Protein AF-A0A1J5E0Q3-F1 (afdb_monomer_lite)

Radius of gyration: 22.61 Å; chains: 1; bounding box: 46×42×83 Å

Sequence (266 aa):
MAAQGFEQRPCPQCGSTVWISPAVGVGLCPSCHTQVGLHGGVSTASSSFPVGKLIGIVLGALLIGGLSIGGYYLKTKFFGPGGKDSAGYGALGIDPENAEPAELMRAATDVAHAKWHYRSVWWDAKFHGVRADGTIDITSDDGSATLTFVKPLEITFRDKNKRKDSVRRFSFQPKGLKFDKPESFLEFIPKDHPMPKAPCDVGDLVRGLKLEGSETVRVTFDPLDAGDKVRADGRSAWRVMNDSQSVDAYYDLYSCELLEDRTKRP

Secondary structure (DSSP, 8-state):
----PPEEEE-TTT--EEEE-TTT-EEE-TTT--EEESS--------PPP---------------SSSHHHHHHHHHT-SSS-TTEE-HHHHT--TTSB-HHHHHHHHHHHHHHHT-TT-EEEEEEEEEE-TTS-B-TTSSS-EEEEEEE-TTTTT-S-HHHHHTTEEEEEEETTEEEEE--SS--S---TT-PPPPSPPPHHHHHHTS---TT--EEEEE-TT-S-HHHHHTT--EEEEE-TTSS-EEEEETTT--EEEE-----

Foldseek 3Di:
DDDQAWDWDQDPPPRAIFTHGPVRQWTARPPPRDIDGPDPDDDDDDDDDDDDDDDDDDDDDDDPDDDCVVLVVLVVLQDPPDDLFFGACVSLVADLQFGAQLSVLVSVLVCCCNRQNVQKAWAKKKWFQQWLQRTFNQLDPRTKIKTKIFDLVQCPDPDPVSNQSGIKMWIQHNRGIGIDRDPDRPPDPDNPQPGDDDWDGSSVLSNPDPDDDSWGKMKIWHLVPQDDVCVVVVFTWIWIAGPVRLWTWTAGRHPRHTDDTPRNDD

Structure (mmCIF, N/CA/C/O backbone):
data_AF-A0A1J5E0Q3-F1
#
_entry.id   AF-A0A1J5E0Q3-F1
#
loop_
_atom_site.group_PDB
_atom_site.id
_atom_site.type_symbol
_atom_site.label_atom_id
_atom_site.label_alt_id
_atom_site.label_comp_id
_atom_site.label_asym_id
_atom_site.label_entity_id
_atom_site.label_seq_id
_atom_site.pdbx_PDB_ins_code
_atom_site.Cartn_x
_atom_site.Cartn_y
_atom_site.Cartn_z
_atom_site.occupancy
_atom_site.B_iso_or_equiv
_atom_site.auth_seq_id
_atom_site.auth_comp_id
_atom_site.auth_asym_id
_atom_site.auth_atom_id
_atom_site.pdbx_PDB_model_num
ATOM 1 N N . MET A 1 1 ? -20.040 -25.890 -6.909 1.00 40.16 1 MET A N 1
ATOM 2 C CA . MET A 1 1 ? -19.221 -24.686 -7.167 1.00 40.16 1 MET A CA 1
ATOM 3 C C . MET A 1 1 ? -17.805 -25.166 -7.449 1.00 40.16 1 MET A C 1
ATOM 5 O O . MET A 1 1 ? -17.223 -25.793 -6.578 1.00 40.16 1 MET A O 1
ATOM 9 N N . ALA A 1 2 ? -17.312 -25.026 -8.682 1.00 44.38 2 ALA A N 1
ATOM 10 C CA . ALA A 1 2 ? -15.979 -25.502 -9.056 1.00 44.38 2 ALA A CA 1
ATOM 11 C C . ALA A 1 2 ? -14.934 -24.452 -8.655 1.00 44.38 2 ALA A C 1
ATOM 13 O O . ALA A 1 2 ? -15.031 -23.303 -9.082 1.00 44.38 2 ALA A O 1
ATOM 14 N N . ALA A 1 3 ? -13.963 -24.830 -7.823 1.00 42.75 3 ALA A N 1
ATOM 15 C CA . ALA A 1 3 ? -12.831 -23.975 -7.492 1.00 42.75 3 ALA A CA 1
ATOM 16 C C . ALA A 1 3 ? -12.004 -23.730 -8.765 1.00 42.75 3 ALA A C 1
ATOM 18 O O . ALA A 1 3 ? -11.489 -24.673 -9.365 1.00 42.75 3 ALA A O 1
ATOM 19 N N . GLN A 1 4 ? -11.906 -22.473 -9.200 1.00 59.44 4 GLN A N 1
ATOM 20 C CA . GLN A 1 4 ? -11.089 -22.079 -10.348 1.00 59.44 4 GLN A CA 1
ATOM 21 C C . GLN A 1 4 ? -9.609 -22.064 -9.936 1.00 59.44 4 GLN A C 1
ATOM 23 O O . GLN A 1 4 ? -9.041 -21.020 -9.630 1.00 59.44 4 GLN A O 1
ATOM 28 N N . GLY A 1 5 ? -9.001 -23.248 -9.854 1.00 84.12 5 GLY A N 1
ATOM 29 C CA . GLY A 1 5 ? -7.568 -23.398 -9.607 1.00 84.12 5 GLY A CA 1
ATOM 30 C C . GLY A 1 5 ? -6.735 -23.021 -10.835 1.00 84.12 5 GLY A C 1
ATOM 31 O O . GLY A 1 5 ? -7.172 -23.188 -11.972 1.00 84.12 5 GLY A O 1
ATOM 32 N N . PHE A 1 6 ? -5.519 -22.525 -10.607 1.00 88.94 6 PHE A N 1
ATOM 33 C CA . PHE A 1 6 ? -4.519 -22.343 -11.661 1.00 88.94 6 PHE A CA 1
ATOM 34 C C . PHE A 1 6 ? -3.991 -23.707 -12.134 1.00 88.94 6 PHE A C 1
ATOM 36 O O . PHE A 1 6 ? -3.719 -24.586 -11.316 1.00 88.94 6 PHE A O 1
ATOM 43 N N . GLU A 1 7 ? -3.794 -23.873 -13.442 1.00 93.00 7 GLU A N 1
ATOM 44 C CA . GLU A 1 7 ? -3.193 -25.074 -14.029 1.00 93.00 7 GLU A CA 1
ATOM 45 C C . GLU A 1 7 ? -1.676 -24.888 -14.171 1.00 93.00 7 GLU A C 1
ATOM 47 O O . GLU A 1 7 ? -1.202 -23.872 -14.684 1.00 93.00 7 GLU A O 1
ATOM 52 N N . GLN A 1 8 ? -0.900 -25.870 -13.711 1.00 95.81 8 GLN A N 1
ATOM 53 C CA . GLN A 1 8 ? 0.555 -25.878 -13.858 1.00 95.81 8 GLN A CA 1
ATOM 54 C C . GLN A 1 8 ? 0.955 -26.527 -15.183 1.00 95.81 8 GLN A C 1
ATOM 56 O O . GLN A 1 8 ? 0.583 -27.666 -15.461 1.00 95.81 8 GLN A O 1
ATOM 61 N N . ARG A 1 9 ? 1.777 -25.838 -15.977 1.00 95.00 9 ARG A N 1
ATOM 62 C CA . ARG A 1 9 ? 2.355 -26.365 -17.220 1.00 95.00 9 ARG A CA 1
ATOM 63 C C . ARG A 1 9 ? 3.857 -26.099 -17.273 1.00 95.00 9 ARG A C 1
ATOM 65 O O . ARG A 1 9 ? 4.277 -24.979 -16.987 1.00 95.00 9 ARG A O 1
ATOM 72 N N . PRO A 1 10 ? 4.690 -27.075 -17.663 1.00 95.62 10 PRO A N 1
ATOM 73 C CA . PRO A 1 10 ? 6.102 -26.816 -17.909 1.00 95.62 10 PRO A CA 1
ATOM 74 C C . PRO A 1 10 ? 6.274 -25.963 -19.172 1.00 95.62 10 PRO A C 1
ATOM 76 O O . PRO A 1 10 ? 5.611 -26.178 -20.187 1.00 95.62 10 PRO A O 1
ATOM 79 N N . CYS A 1 11 ? 7.182 -24.992 -19.120 1.00 95.06 11 CYS A N 1
ATOM 80 C CA . CYS A 1 11 ? 7.529 -24.178 -20.276 1.00 95.06 11 CYS A CA 1
ATOM 81 C C . CYS A 1 11 ? 8.256 -25.022 -21.339 1.00 95.06 11 CYS A C 1
ATOM 83 O O . CYS A 1 11 ? 9.267 -25.647 -21.011 1.00 95.06 11 CYS A O 1
ATOM 85 N N . PRO A 1 12 ? 7.838 -24.989 -22.619 1.00 92.56 12 PRO A N 1
ATOM 86 C CA . PRO A 1 12 ? 8.462 -25.789 -23.673 1.00 92.56 12 PRO A CA 1
ATOM 87 C C . PRO A 1 12 ? 9.890 -25.343 -24.021 1.00 92.56 12 PRO A C 1
ATOM 89 O O . PRO A 1 12 ? 10.625 -26.102 -24.640 1.00 92.56 12 PRO A O 1
ATOM 92 N N . GLN A 1 13 ? 10.289 -24.123 -23.648 1.00 92.69 13 GLN A N 1
ATOM 93 C CA . GLN A 1 13 ? 11.625 -23.595 -23.943 1.00 92.69 13 GLN A CA 1
ATOM 94 C C . GLN A 1 13 ? 12.656 -23.901 -22.850 1.00 92.69 13 GLN A C 1
ATOM 96 O O . GLN A 1 13 ? 13.817 -24.134 -23.165 1.00 92.69 13 GLN A O 1
ATOM 101 N N . CYS A 1 14 ? 12.267 -23.895 -21.571 1.00 93.25 14 CYS A N 1
ATOM 102 C CA . CYS A 1 14 ? 13.223 -24.004 -20.459 1.00 93.25 14 CYS A CA 1
ATOM 103 C C . CYS A 1 14 ? 12.806 -24.966 -19.335 1.00 93.25 14 CYS A C 1
ATOM 105 O O . CYS A 1 14 ? 13.507 -25.071 -18.334 1.00 93.25 14 CYS A O 1
ATOM 107 N N . GLY A 1 15 ? 11.650 -25.625 -19.446 1.00 94.44 15 GLY A N 1
ATOM 108 C CA . GLY A 1 15 ? 11.154 -26.596 -18.466 1.00 94.44 15 GLY A CA 1
ATOM 109 C C . GLY A 1 15 ? 10.573 -26.010 -17.172 1.00 94.44 15 GLY A C 1
ATOM 110 O O . GLY A 1 15 ? 9.967 -26.748 -16.403 1.00 94.44 15 GLY A O 1
ATOM 111 N N . SER A 1 16 ? 10.700 -24.703 -16.916 1.00 91.56 16 SER A N 1
ATOM 112 C CA . SER A 1 16 ? 10.167 -24.084 -15.692 1.00 91.56 16 SER A CA 1
ATOM 113 C C . SER A 1 16 ? 8.638 -24.142 -15.632 1.00 91.56 16 SER A C 1
ATOM 115 O O . SER A 1 16 ? 7.972 -23.883 -16.635 1.00 91.56 16 SER A O 1
ATOM 117 N N . THR A 1 17 ? 8.081 -24.417 -14.451 1.00 94.56 17 THR A N 1
ATOM 118 C CA . THR A 1 17 ? 6.631 -24.440 -14.219 1.00 94.56 17 THR A CA 1
ATOM 119 C C . THR A 1 17 ? 6.009 -23.056 -14.399 1.00 94.56 17 THR A C 1
ATOM 121 O O . THR A 1 17 ? 6.478 -22.066 -13.836 1.00 94.56 17 THR A O 1
ATOM 124 N N . VAL A 1 18 ? 4.925 -22.999 -15.167 1.00 95.31 18 VAL A N 1
ATOM 125 C CA . VAL A 1 18 ? 4.095 -21.819 -15.412 1.00 95.31 18 VAL A CA 1
ATOM 126 C C . VAL A 1 18 ? 2.704 -22.088 -14.858 1.00 95.31 18 VAL A C 1
ATOM 128 O O . VAL A 1 18 ? 2.122 -23.133 -15.135 1.00 95.31 18 VAL A O 1
ATOM 131 N N . TRP A 1 19 ? 2.178 -21.146 -14.082 1.00 93.50 19 TRP A N 1
ATOM 132 C CA . TRP A 1 19 ? 0.818 -21.194 -13.552 1.00 93.50 19 TRP A CA 1
ATOM 133 C C . TRP A 1 19 ? -0.101 -20.405 -14.476 1.00 93.50 19 TRP A C 1
ATOM 135 O O . TRP A 1 19 ? 0.128 -19.217 -14.710 1.00 93.50 19 TRP A O 1
ATOM 145 N N . ILE A 1 20 ? -1.117 -21.062 -15.024 1.00 93.00 20 ILE A N 1
ATOM 146 C CA . ILE A 1 20 ? -2.020 -20.477 -16.011 1.00 93.00 20 ILE A CA 1
ATOM 147 C C . ILE A 1 20 ? -3.430 -20.451 -15.426 1.00 93.00 20 ILE A C 1
ATOM 149 O O . ILE A 1 20 ? -3.953 -21.476 -14.995 1.00 93.00 20 ILE A O 1
ATOM 153 N N . SER A 1 21 ? -4.049 -19.270 -15.402 1.00 89.44 21 SER A N 1
ATOM 154 C CA . SER A 1 21 ? -5.463 -19.148 -15.043 1.00 89.44 21 SER A CA 1
ATOM 155 C C . SER A 1 21 ? -6.325 -19.714 -16.179 1.00 89.44 21 SER A C 1
ATOM 157 O O . SER A 1 21 ? -6.166 -19.260 -17.321 1.00 89.44 21 SER A O 1
ATOM 159 N N . PRO A 1 22 ? -7.269 -20.635 -15.902 1.00 84.81 22 PRO A N 1
ATOM 160 C CA . PRO A 1 22 ? -8.209 -21.134 -16.906 1.00 84.81 22 PRO A CA 1
ATOM 161 C C . PRO A 1 22 ? -9.007 -20.026 -17.601 1.00 84.81 22 PRO A C 1
ATOM 163 O O . PRO A 1 22 ? -9.350 -20.167 -18.770 1.00 84.81 22 PRO A O 1
ATOM 166 N N . ALA A 1 23 ? -9.255 -18.903 -16.916 1.00 80.06 23 ALA A N 1
ATOM 167 C CA . ALA A 1 23 ? -9.981 -17.764 -17.476 1.00 80.06 23 ALA A CA 1
ATOM 168 C C . ALA A 1 23 ? -9.195 -17.021 -18.573 1.00 80.06 23 ALA A C 1
ATOM 170 O O . ALA A 1 23 ? -9.795 -16.418 -19.458 1.00 80.06 23 ALA A O 1
ATOM 171 N N . VAL A 1 24 ? -7.858 -17.052 -18.517 1.00 89.38 24 VAL A N 1
ATOM 172 C CA . VAL A 1 24 ? -6.979 -16.341 -19.463 1.00 89.38 24 VAL A CA 1
ATOM 173 C C . VAL A 1 24 ? -6.463 -17.277 -20.558 1.00 89.38 24 VAL A C 1
ATOM 175 O O . VAL A 1 24 ? -6.227 -16.848 -21.685 1.00 89.38 24 VAL A O 1
ATOM 178 N N . GLY A 1 25 ? -6.267 -18.560 -20.241 1.00 90.88 25 GLY A N 1
ATOM 179 C CA . GLY A 1 25 ? -5.831 -19.582 -21.200 1.00 90.88 25 GLY A CA 1
ATOM 180 C C . GLY A 1 25 ? -4.353 -19.519 -21.603 1.00 90.88 25 GLY A C 1
ATOM 181 O O . GLY A 1 25 ? -3.878 -20.417 -22.300 1.00 90.88 25 GLY A O 1
ATOM 182 N N . VAL A 1 26 ? -3.614 -18.498 -21.155 1.00 93.06 26 VAL A N 1
ATOM 183 C CA . VAL A 1 26 ? -2.183 -18.302 -21.423 1.00 93.06 26 VAL A CA 1
ATOM 184 C C . VAL A 1 26 ? -1.448 -17.765 -20.190 1.00 93.06 26 VAL A C 1
ATOM 186 O O . VAL A 1 26 ? -2.004 -16.986 -19.418 1.00 93.06 26 VAL A O 1
ATOM 189 N N . GLY A 1 27 ? -0.188 -18.163 -20.012 1.00 92.19 27 GLY A N 1
ATOM 190 C CA . GLY A 1 27 ? 0.725 -17.640 -18.991 1.00 92.19 27 GLY A CA 1
ATOM 191 C C . GLY A 1 27 ? 2.118 -17.376 -19.562 1.00 92.19 27 GLY A C 1
ATOM 192 O O . GLY A 1 27 ? 2.491 -17.927 -20.597 1.00 92.19 27 GLY A O 1
ATOM 193 N N . LEU A 1 28 ? 2.896 -16.515 -18.905 1.00 92.69 28 LEU A N 1
ATOM 194 C CA . LEU A 1 28 ? 4.277 -16.207 -19.288 1.00 92.69 28 LEU A CA 1
ATOM 195 C C . LEU A 1 28 ? 5.253 -16.980 -18.406 1.00 92.69 28 LEU A C 1
ATOM 197 O O . LEU A 1 28 ? 5.153 -16.953 -17.179 1.00 92.69 28 LEU A O 1
ATOM 201 N N . CYS A 1 29 ? 6.224 -17.649 -19.026 1.00 93.06 29 CYS A N 1
ATOM 202 C CA . CYS A 1 29 ? 7.270 -18.331 -18.282 1.00 93.06 29 CYS A CA 1
ATOM 203 C C . CYS A 1 29 ? 8.170 -17.319 -17.548 1.00 93.06 29 CYS A C 1
ATOM 205 O O . CYS A 1 29 ? 8.776 -16.473 -18.208 1.00 93.06 29 CYS A O 1
ATOM 207 N N . PRO A 1 30 ? 8.355 -17.426 -16.219 1.00 85.56 30 PRO A N 1
ATOM 208 C CA . PRO A 1 30 ? 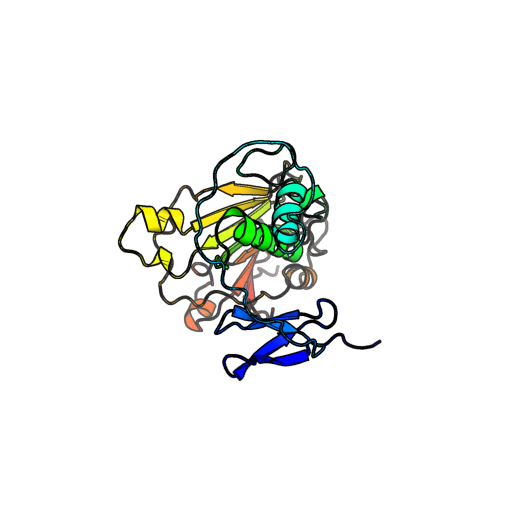9.157 -16.462 -15.462 1.00 85.56 30 PRO A CA 1
ATOM 209 C C . PRO A 1 30 ? 10.656 -16.513 -15.798 1.00 85.56 30 PRO A C 1
ATOM 211 O O . PRO A 1 30 ? 11.370 -15.543 -15.553 1.00 85.56 30 PRO A O 1
ATOM 214 N N . SER A 1 31 ? 11.140 -17.626 -16.359 1.00 87.00 31 SER A N 1
ATOM 215 C CA . SER A 1 31 ? 12.558 -17.814 -16.684 1.00 87.00 31 SER A CA 1
ATOM 216 C C . SER A 1 31 ? 12.924 -17.254 -18.065 1.00 87.00 31 SER A C 1
ATOM 218 O O . SER A 1 31 ? 13.865 -16.472 -18.177 1.00 87.00 31 SER A O 1
ATOM 220 N N . CYS A 1 32 ? 12.161 -17.594 -19.110 1.00 91.94 32 CYS A N 1
ATOM 221 C CA . CYS A 1 32 ? 12.490 -17.241 -20.500 1.00 91.94 32 CYS A CA 1
ATOM 222 C C . CYS A 1 32 ? 11.456 -16.346 -21.204 1.00 91.94 32 CYS A C 1
ATOM 224 O O . CYS A 1 32 ? 11.615 -16.063 -22.387 1.00 91.94 32 CYS A O 1
ATOM 226 N N . HIS A 1 33 ? 10.391 -15.918 -20.514 1.00 88.12 33 HIS A N 1
ATOM 227 C CA . HIS A 1 33 ? 9.314 -15.066 -21.054 1.00 88.12 33 HIS A CA 1
ATOM 228 C C . HIS A 1 33 ? 8.574 -15.649 -22.265 1.00 88.12 33 HIS A C 1
ATOM 230 O O . HIS A 1 33 ? 7.871 -14.940 -22.977 1.00 88.12 33 HIS A O 1
ATOM 236 N N . THR A 1 34 ? 8.692 -16.957 -22.490 1.00 91.81 34 THR A N 1
ATOM 237 C CA . THR A 1 34 ? 7.908 -17.655 -23.511 1.00 91.81 34 THR A CA 1
ATOM 238 C C . THR A 1 34 ? 6.462 -17.794 -23.047 1.00 91.81 34 THR A C 1
ATOM 240 O O . THR A 1 34 ? 6.206 -18.152 -21.895 1.00 91.81 34 THR A O 1
ATOM 243 N N . GLN A 1 35 ? 5.519 -17.514 -23.945 1.00 92.94 35 GLN A N 1
ATOM 244 C CA . GLN A 1 35 ? 4.093 -17.703 -23.702 1.00 92.94 35 GLN A CA 1
ATOM 245 C C . GLN A 1 35 ? 3.741 -19.196 -23.745 1.00 92.94 35 GLN A C 1
ATOM 247 O O . GLN A 1 35 ? 4.135 -19.913 -24.663 1.00 92.94 35 GLN A O 1
ATOM 252 N N . VAL A 1 36 ? 2.993 -19.659 -22.747 1.00 94.69 36 VAL A N 1
ATOM 253 C CA . VAL A 1 36 ? 2.538 -21.045 -22.602 1.00 94.69 36 VAL A CA 1
ATOM 254 C C . VAL A 1 36 ? 1.013 -21.039 -22.564 1.00 94.69 36 VAL A C 1
ATOM 256 O O . VAL A 1 36 ? 0.428 -20.339 -21.740 1.00 94.69 36 VAL A O 1
ATOM 259 N N . GLY A 1 37 ? 0.367 -21.770 -23.473 1.00 92.88 37 GLY A N 1
ATOM 260 C CA . GLY A 1 37 ? -1.094 -21.885 -23.553 1.00 92.88 37 GLY A CA 1
ATOM 261 C C . GLY A 1 37 ? -1.625 -23.194 -22.962 1.00 92.88 37 GLY A C 1
ATOM 262 O O . GLY A 1 37 ? -0.904 -24.190 -22.913 1.00 92.88 37 GLY A O 1
ATOM 263 N N . LEU A 1 38 ? -2.893 -23.200 -22.534 1.00 88.94 38 LEU A N 1
ATOM 264 C CA . LEU A 1 38 ? -3.580 -24.404 -22.031 1.00 88.94 38 LEU A CA 1
ATOM 265 C C . LEU A 1 38 ? -3.938 -25.404 -23.139 1.00 88.94 38 LEU A C 1
ATOM 267 O O . LEU A 1 38 ? -3.961 -26.615 -22.913 1.00 88.94 38 LEU A O 1
ATOM 271 N N . HIS A 1 39 ? -4.185 -24.906 -24.350 1.00 79.75 39 HIS A N 1
ATOM 272 C CA . HIS A 1 39 ? -4.541 -25.720 -25.507 1.00 79.75 39 HIS A CA 1
ATOM 273 C C . HIS A 1 39 ? -3.349 -25.797 -26.459 1.00 79.75 39 HIS A C 1
ATOM 275 O O . HIS A 1 39 ? -2.796 -24.767 -26.838 1.00 79.75 39 HIS A O 1
ATOM 281 N N . GLY A 1 40 ? -2.942 -27.020 -26.817 1.00 54.38 40 GLY A N 1
ATOM 282 C CA . GLY A 1 40 ? -1.785 -27.331 -27.666 1.00 54.38 40 GLY A CA 1
ATOM 283 C C . GLY A 1 40 ? -1.943 -26.898 -29.127 1.00 54.38 40 GLY A C 1
ATOM 284 O O . GLY A 1 40 ? -1.868 -27.726 -30.030 1.00 54.38 40 GLY A O 1
ATOM 285 N N . GLY A 1 41 ? -2.172 -25.607 -29.359 1.00 49.69 41 GLY A N 1
ATOM 286 C CA . GLY A 1 41 ? -2.100 -24.980 -30.668 1.00 49.69 41 GLY A CA 1
ATOM 287 C C . GLY A 1 41 ? -0.640 -24.809 -31.065 1.00 49.69 41 GLY A C 1
ATOM 288 O O . GLY A 1 41 ? 0.118 -24.121 -30.388 1.00 49.69 41 GLY A O 1
ATOM 289 N N . VAL A 1 42 ? -0.262 -25.480 -32.147 1.00 43.44 42 VAL A N 1
ATOM 290 C CA . VAL A 1 42 ? 1.050 -25.446 -32.795 1.00 43.44 42 VAL A CA 1
ATOM 291 C C . VAL A 1 42 ? 1.596 -24.015 -32.854 1.00 43.44 42 VAL A C 1
ATOM 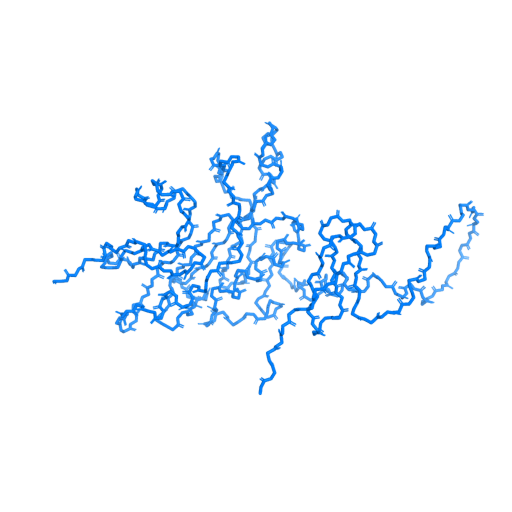293 O O . VAL A 1 42 ? 1.025 -23.153 -33.519 1.00 43.44 42 VAL A O 1
ATOM 296 N N . SER A 1 43 ? 2.719 -23.770 -32.176 1.00 43.56 43 SER A N 1
ATOM 297 C CA . SER A 1 43 ? 3.498 -22.540 -32.309 1.00 43.56 43 SER A CA 1
ATOM 298 C C . SER A 1 43 ? 3.950 -22.392 -33.763 1.00 43.56 43 SER A C 1
ATOM 300 O O . SER A 1 43 ? 4.874 -23.077 -34.201 1.00 43.56 43 SER A O 1
ATOM 302 N N . THR A 1 44 ? 3.307 -21.519 -34.539 1.00 40.28 44 THR A N 1
ATOM 303 C CA . THR A 1 44 ? 3.809 -21.155 -35.866 1.00 40.28 44 THR A CA 1
ATOM 304 C C . THR A 1 44 ? 5.098 -20.363 -35.714 1.00 40.28 44 THR A C 1
ATOM 306 O O . THR A 1 44 ? 5.156 -19.359 -35.004 1.00 40.28 44 THR A O 1
ATOM 309 N N . ALA A 1 45 ? 6.130 -20.881 -36.370 1.00 40.72 45 ALA A N 1
ATOM 310 C CA . ALA A 1 45 ? 7.499 -20.416 -36.347 1.00 40.72 45 ALA A CA 1
ATOM 311 C C . ALA A 1 45 ? 7.667 -18.937 -36.731 1.00 40.72 45 ALA A C 1
ATOM 313 O O . ALA A 1 45 ? 6.943 -18.374 -37.549 1.00 40.72 45 ALA A O 1
ATOM 314 N N . SER A 1 46 ? 8.714 -18.363 -36.148 1.00 44.03 46 SER A N 1
ATOM 315 C CA . SER A 1 46 ? 9.373 -17.109 -36.493 1.00 44.03 46 SER A CA 1
ATOM 316 C C . SER A 1 46 ? 9.508 -16.878 -38.004 1.00 44.03 46 SER A C 1
ATOM 318 O O . SER A 1 46 ? 10.229 -17.612 -38.681 1.00 44.03 46 SER A O 1
ATOM 320 N N . SER A 1 47 ? 8.910 -15.804 -38.523 1.00 36.12 47 SER A N 1
ATOM 321 C CA . SER A 1 47 ? 9.246 -15.272 -39.845 1.00 36.12 47 SER A CA 1
ATOM 322 C C . SER A 1 47 ? 10.409 -14.281 -39.732 1.00 36.12 47 SER A C 1
ATOM 324 O O . SER A 1 47 ? 10.266 -13.188 -39.181 1.00 36.12 47 SER A O 1
ATOM 326 N N . SER A 1 48 ? 11.563 -14.675 -40.269 1.00 37.34 48 SER A N 1
ATOM 327 C CA . SER A 1 48 ? 12.684 -13.795 -40.597 1.00 37.34 48 SER A CA 1
ATOM 328 C C . SER A 1 48 ? 12.269 -12.796 -41.682 1.00 37.34 48 SER A C 1
ATOM 330 O O . SER A 1 48 ? 11.800 -13.216 -42.740 1.00 37.34 48 SER A O 1
ATOM 332 N N . PHE A 1 49 ? 12.485 -11.499 -41.47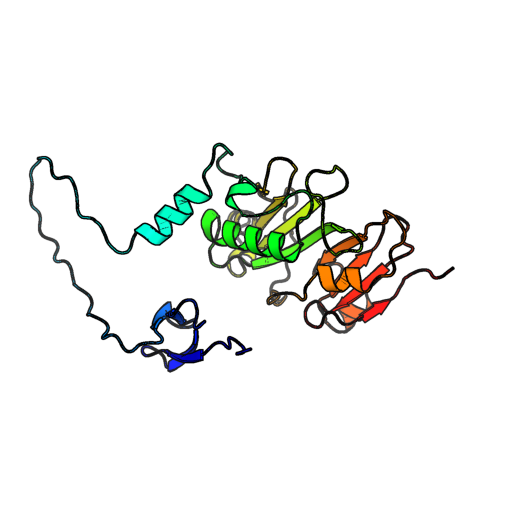2 1.00 32.72 49 PHE A N 1
ATOM 333 C CA . PHE A 1 49 ? 12.338 -10.503 -42.535 1.00 32.72 49 PHE A CA 1
ATOM 334 C C . PHE A 1 49 ? 13.699 -10.220 -43.188 1.00 32.72 49 PHE A C 1
ATOM 336 O O . PHE A 1 49 ? 14.632 -9.833 -42.478 1.00 32.72 49 PHE A O 1
ATOM 343 N N . PRO A 1 50 ? 13.843 -10.383 -44.516 1.00 42.34 50 PRO A N 1
ATOM 344 C CA . PRO A 1 50 ? 15.021 -9.923 -45.231 1.00 42.34 50 PRO A CA 1
ATOM 345 C C . PRO A 1 50 ? 14.950 -8.408 -45.458 1.00 42.34 50 PRO A C 1
ATOM 347 O O . PRO A 1 50 ? 13.924 -7.847 -45.841 1.00 42.34 50 PRO A O 1
ATOM 350 N N . VAL A 1 51 ? 16.084 -7.749 -45.235 1.00 42.81 51 VAL A N 1
ATOM 351 C CA . VAL A 1 51 ? 16.320 -6.342 -45.561 1.00 42.81 51 VAL A CA 1
ATOM 352 C C . VAL A 1 51 ? 16.436 -6.210 -47.081 1.00 42.81 51 VAL A C 1
ATOM 354 O O . VAL A 1 51 ? 17.397 -6.690 -47.675 1.00 42.81 51 VAL A O 1
ATOM 357 N N . GLY A 1 52 ? 15.471 -5.540 -47.710 1.00 33.09 52 GLY A N 1
ATOM 358 C CA . GLY A 1 52 ? 15.491 -5.207 -49.133 1.00 33.09 52 GLY A CA 1
ATOM 359 C C . GLY A 1 52 ? 14.861 -3.840 -49.379 1.00 33.09 52 GLY A C 1
ATOM 360 O O . GLY A 1 52 ? 13.686 -3.633 -49.101 1.00 33.09 52 GLY A O 1
ATOM 361 N N . LYS A 1 53 ? 15.670 -2.896 -49.868 1.00 46.81 53 LYS A N 1
ATOM 362 C CA . LYS A 1 53 ? 15.273 -1.540 -50.272 1.00 46.81 53 LYS A CA 1
ATOM 363 C C . LYS A 1 53 ? 14.192 -1.584 -51.358 1.00 46.81 53 LYS A C 1
ATOM 365 O O . LYS A 1 53 ? 14.423 -2.205 -52.390 1.00 46.81 53 LYS A O 1
ATOM 370 N N . LEU A 1 54 ? 13.114 -0.811 -51.205 1.00 31.95 54 LEU A N 1
ATOM 371 C CA . LEU A 1 54 ? 12.383 -0.272 -52.354 1.00 31.95 54 LEU A CA 1
ATOM 372 C C . LEU A 1 54 ? 11.640 1.027 -52.012 1.00 31.95 54 LEU A C 1
ATOM 374 O O . LEU A 1 54 ? 11.138 1.227 -50.910 1.00 31.95 54 LEU A O 1
ATOM 378 N N . ILE A 1 55 ? 11.688 1.922 -52.989 1.00 41.88 55 ILE A N 1
ATOM 379 C CA . ILE A 1 55 ? 11.264 3.321 -53.025 1.00 41.88 55 ILE A CA 1
ATOM 380 C C . ILE A 1 55 ? 9.767 3.400 -53.369 1.00 41.88 55 ILE A C 1
ATOM 382 O O . ILE A 1 55 ? 9.299 2.596 -54.167 1.00 41.88 55 ILE A O 1
ATOM 386 N N . GLY A 1 56 ? 9.071 4.440 -52.890 1.00 31.02 56 GLY A N 1
ATOM 387 C CA . GLY A 1 56 ? 7.972 5.058 -53.653 1.00 31.02 56 GLY A CA 1
ATOM 388 C C . GLY A 1 56 ? 6.550 4.911 -53.098 1.00 31.02 56 GLY A C 1
ATOM 389 O O . GLY A 1 56 ? 5.884 3.916 -53.329 1.00 31.02 56 GLY A O 1
ATOM 390 N N . ILE A 1 57 ? 6.113 5.964 -52.401 1.00 45.38 57 ILE A N 1
ATOM 391 C CA . ILE A 1 57 ? 4.786 6.619 -52.388 1.00 45.38 57 ILE A CA 1
ATOM 392 C C . ILE A 1 57 ? 3.612 5.869 -53.068 1.00 45.38 57 ILE A C 1
ATOM 394 O O . ILE A 1 57 ? 3.636 5.671 -54.276 1.00 45.38 57 ILE A O 1
ATOM 398 N N . VAL A 1 58 ? 2.537 5.602 -52.305 1.00 37.06 58 VAL A N 1
ATOM 399 C CA . VAL A 1 58 ? 1.122 6.025 -52.516 1.00 37.06 58 VAL A CA 1
ATOM 400 C C . VAL A 1 58 ? 0.184 5.136 -51.670 1.00 37.06 58 VAL A C 1
ATOM 402 O O . VAL A 1 58 ? 0.238 3.917 -51.741 1.00 37.06 58 VAL A O 1
ATOM 405 N N . LEU A 1 59 ? -0.659 5.800 -50.865 1.00 39.09 59 LEU A N 1
ATOM 406 C CA . LEU A 1 59 ? -1.953 5.386 -50.287 1.00 39.09 59 LEU A CA 1
ATOM 407 C C . LEU A 1 59 ? -2.276 3.880 -50.167 1.00 39.09 59 LEU A C 1
ATOM 409 O O . LEU A 1 59 ? -2.644 3.227 -51.138 1.00 39.09 59 LEU A O 1
ATOM 413 N N . GLY A 1 60 ? -2.330 3.391 -48.925 1.00 29.61 60 GLY A N 1
ATOM 414 C CA . GLY A 1 60 ? -2.911 2.091 -48.590 1.00 29.61 60 GLY A CA 1
ATOM 415 C C . GLY A 1 60 ? -3.295 2.018 -47.117 1.00 29.61 60 GLY A C 1
ATOM 416 O O . GLY A 1 60 ? -2.462 1.735 -46.260 1.00 29.61 60 GLY A O 1
ATOM 417 N N . ALA A 1 61 ? -4.558 2.324 -46.825 1.00 40.16 61 ALA A N 1
ATOM 418 C CA . ALA A 1 61 ? -5.195 1.999 -45.559 1.00 40.16 61 ALA A CA 1
ATOM 419 C C . ALA A 1 61 ? -5.238 0.475 -45.349 1.00 40.16 61 ALA A C 1
ATOM 421 O O . ALA A 1 61 ? -5.275 -0.278 -46.317 1.00 40.16 61 ALA A O 1
ATOM 422 N N . LEU A 1 62 ? -5.343 0.070 -44.077 1.00 44.31 62 LEU A N 1
ATOM 423 C CA . LEU A 1 62 ? -5.677 -1.282 -43.612 1.00 44.31 62 LEU A CA 1
ATOM 424 C C . LEU A 1 62 ? -4.651 -2.379 -43.933 1.00 44.31 62 LEU A C 1
ATOM 426 O O . LEU A 1 62 ? -4.655 -2.951 -45.013 1.00 44.31 62 LEU A O 1
ATOM 430 N N . LEU A 1 63 ? -3.856 -2.726 -42.910 1.00 39.12 63 LEU A N 1
ATOM 431 C CA . LEU A 1 63 ? -3.580 -4.094 -42.417 1.00 39.12 63 LEU A CA 1
ATOM 432 C C . LEU A 1 63 ? -2.227 -4.136 -41.678 1.00 39.12 63 LEU A C 1
ATOM 434 O O . LEU A 1 63 ? -1.264 -4.753 -42.114 1.00 39.12 63 LEU A O 1
ATOM 438 N N . ILE A 1 64 ? -2.172 -3.500 -40.504 1.00 41.78 64 ILE A N 1
ATOM 439 C CA . ILE A 1 64 ? -1.225 -3.870 -39.436 1.00 41.78 64 ILE A CA 1
ATOM 440 C C . ILE A 1 64 ? -2.089 -4.294 -38.244 1.00 41.78 64 ILE A C 1
ATOM 442 O O . ILE A 1 64 ? -2.194 -3.615 -37.226 1.00 41.78 64 ILE A O 1
ATOM 446 N N . GLY A 1 65 ? -2.849 -5.367 -38.461 1.00 40.97 65 GLY A N 1
ATOM 447 C CA . GLY A 1 65 ? -3.770 -5.957 -37.500 1.00 40.97 65 GLY A CA 1
ATOM 448 C C . GLY A 1 65 ? -3.212 -7.285 -37.016 1.00 40.97 65 GLY A C 1
ATOM 449 O O . GLY A 1 65 ? -3.158 -8.242 -37.776 1.00 40.97 65 GLY A O 1
ATOM 450 N N . GLY A 1 66 ? -2.812 -7.325 -35.749 1.00 36.66 66 GLY A N 1
ATOM 451 C CA . GLY A 1 66 ? -2.442 -8.552 -35.050 1.00 36.66 66 GLY A CA 1
ATOM 452 C C . GLY A 1 66 ? -1.176 -8.363 -34.227 1.00 36.66 66 GLY A C 1
ATOM 453 O O . GLY A 1 66 ? -0.095 -8.276 -34.786 1.00 36.66 66 GLY A O 1
ATOM 454 N N . LEU A 1 67 ? -1.325 -8.331 -32.900 1.00 40.00 67 LEU A N 1
ATOM 455 C CA . LEU A 1 67 ? -0.283 -8.296 -31.851 1.00 40.00 67 LEU A CA 1
ATOM 456 C C . LEU A 1 67 ? 0.149 -6.939 -31.267 1.00 40.00 67 LEU A C 1
ATOM 458 O O . LEU A 1 67 ? 0.813 -6.932 -30.236 1.00 40.00 67 LEU A O 1
ATOM 462 N N . SER A 1 68 ? -0.306 -5.795 -31.780 1.00 44.47 68 SER A N 1
ATOM 463 C CA . SER A 1 68 ? -0.088 -4.484 -31.124 1.00 44.47 68 SER A CA 1
ATOM 464 C C . SER A 1 68 ? -1.330 -3.916 -30.417 1.00 44.47 68 SER A C 1
ATOM 466 O O . SER A 1 68 ? -1.233 -2.931 -29.683 1.00 44.47 68 SER A O 1
ATOM 468 N N . ILE A 1 69 ? -2.497 -4.553 -30.574 1.00 42.28 69 ILE A N 1
ATOM 469 C CA . ILE A 1 69 ? -3.778 -4.015 -30.085 1.00 42.28 69 ILE A CA 1
ATOM 470 C C . ILE A 1 69 ? -3.897 -4.122 -28.557 1.00 42.28 69 ILE A C 1
ATOM 472 O O . ILE A 1 69 ? -4.392 -3.188 -27.936 1.00 42.28 69 ILE A O 1
ATOM 476 N N . GLY A 1 70 ? -3.367 -5.176 -27.922 1.00 39.50 70 GLY A N 1
ATOM 477 C CA . GLY A 1 70 ? -3.443 -5.329 -26.459 1.00 39.50 70 GLY A CA 1
ATOM 478 C C . GLY A 1 70 ? -2.740 -4.200 -25.694 1.00 39.50 70 GLY A C 1
ATOM 479 O O . GLY A 1 70 ? -3.301 -3.631 -24.760 1.00 39.50 70 GLY A O 1
ATOM 480 N N . GLY A 1 71 ? -1.548 -3.798 -26.149 1.00 43.44 71 GLY A N 1
ATOM 481 C CA . GLY A 1 71 ? -0.814 -2.675 -25.558 1.00 43.44 71 GLY A CA 1
ATOM 482 C C . GLY A 1 71 ? -1.447 -1.312 -25.856 1.00 43.44 71 GLY A C 1
ATOM 483 O O . GLY A 1 71 ? -1.435 -0.428 -25.003 1.00 43.44 71 GLY A O 1
ATOM 484 N N . TYR A 1 72 ? -2.040 -1.133 -27.042 1.00 45.44 72 TYR A N 1
ATOM 485 C CA . TYR A 1 72 ? -2.642 0.142 -27.451 1.00 45.44 72 TYR A CA 1
ATOM 486 C C . TYR A 1 72 ? -4.025 0.389 -26.819 1.00 45.44 72 TYR A C 1
ATOM 488 O O . TYR A 1 72 ? -4.369 1.532 -26.515 1.00 45.44 72 TYR A O 1
ATOM 496 N N . TYR A 1 73 ? -4.800 -0.667 -26.549 1.00 48.19 73 TYR A N 1
ATOM 497 C CA . TYR A 1 73 ? -6.104 -0.553 -25.881 1.00 48.19 73 TYR A CA 1
ATOM 498 C C . TYR A 1 73 ? -5.960 -0.158 -24.403 1.00 48.19 73 TYR A C 1
ATOM 500 O O . TYR A 1 73 ? -6.653 0.735 -23.916 1.00 48.19 73 TYR A O 1
ATOM 508 N N . LEU A 1 74 ? -4.969 -0.724 -23.704 1.00 52.06 74 LEU A N 1
ATOM 509 C CA . LEU A 1 74 ? -4.581 -0.255 -22.368 1.00 52.06 74 LEU A CA 1
ATOM 510 C C . LEU A 1 74 ? -4.047 1.187 -22.432 1.00 52.06 74 LEU A C 1
ATOM 512 O O . LEU A 1 74 ? -4.346 2.004 -21.560 1.00 52.06 74 LEU A O 1
ATOM 516 N N . LYS A 1 75 ? -3.349 1.549 -23.521 1.00 50.62 75 LYS A N 1
ATOM 517 C CA . LYS A 1 75 ? -2.860 2.917 -23.749 1.00 50.62 75 LYS A CA 1
ATOM 518 C C .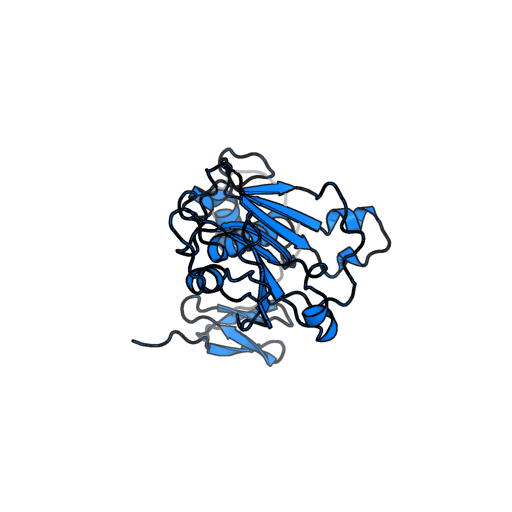 LYS A 1 75 ? -3.952 3.956 -24.073 1.00 50.62 75 LYS A C 1
ATOM 520 O O . LYS A 1 75 ? -3.645 5.130 -24.224 1.00 50.62 75 LYS A O 1
ATOM 525 N N . THR A 1 76 ? -5.214 3.574 -24.216 1.00 51.59 76 THR A N 1
ATOM 526 C CA . THR A 1 76 ? -6.305 4.523 -24.509 1.00 51.59 76 THR A CA 1
ATOM 527 C C . THR A 1 76 ? -7.340 4.537 -23.393 1.00 51.59 76 THR A C 1
ATOM 529 O O . THR A 1 76 ? -7.808 5.610 -23.022 1.00 51.59 76 THR A O 1
ATOM 532 N N . LYS A 1 77 ? -7.592 3.393 -22.740 1.00 54.16 77 LYS A N 1
ATOM 533 C CA . LYS A 1 77 ? -8.522 3.308 -21.604 1.00 54.16 77 LYS A CA 1
ATOM 534 C C . LYS A 1 77 ? -8.063 4.110 -20.374 1.00 54.16 77 LYS A C 1
ATOM 536 O O . LYS A 1 77 ? -8.888 4.738 -19.727 1.00 54.16 77 LYS A O 1
ATOM 541 N N . PHE A 1 78 ? -6.758 4.168 -20.089 1.00 52.38 78 PHE A N 1
ATOM 542 C CA . PHE A 1 78 ? -6.208 4.939 -18.958 1.00 52.38 78 PHE A CA 1
ATOM 543 C C . PHE A 1 78 ? -5.886 6.415 -19.271 1.00 52.38 78 PHE A C 1
ATOM 545 O O . PHE A 1 78 ? -5.220 7.072 -18.474 1.00 52.38 78 PHE A O 1
ATOM 552 N N . PHE A 1 79 ? -6.253 6.933 -20.448 1.00 57.16 79 PHE A N 1
ATOM 553 C CA . PHE A 1 79 ? -5.719 8.196 -20.989 1.00 57.16 79 PHE A CA 1
ATOM 554 C C . PHE A 1 79 ? -6.834 9.219 -21.256 1.00 57.16 79 PHE A C 1
ATOM 556 O O . PHE A 1 79 ? -6.902 9.821 -22.326 1.00 57.16 79 PHE A O 1
ATOM 563 N N . GLY A 1 80 ? -7.721 9.398 -20.270 1.00 53.41 80 GLY A N 1
ATOM 564 C CA . GLY A 1 80 ? -8.654 10.529 -20.224 1.00 53.41 80 GLY A CA 1
ATOM 565 C C . GLY A 1 80 ? -7.936 11.876 -20.013 1.00 53.41 80 GLY A C 1
ATOM 566 O O . GLY A 1 80 ? -6.715 11.899 -19.887 1.00 53.41 80 GLY A O 1
ATOM 567 N N . PRO A 1 81 ? -8.669 13.003 -19.928 1.00 47.09 81 PRO A N 1
ATOM 568 C CA . PRO A 1 81 ? -8.125 14.374 -19.891 1.00 47.09 81 PRO A CA 1
ATOM 569 C C . PRO A 1 81 ? -7.257 14.736 -18.662 1.00 47.09 81 PRO A C 1
ATOM 571 O O . PRO A 1 81 ? -6.897 15.898 -18.482 1.00 47.09 81 PRO A O 1
ATOM 574 N N . GLY A 1 82 ? -6.894 13.764 -17.823 1.00 49.94 82 GLY A N 1
ATOM 575 C CA . GLY A 1 82 ? -5.883 13.927 -16.783 1.00 49.94 82 GLY A CA 1
ATOM 576 C C . GLY A 1 82 ? -4.491 14.027 -17.406 1.00 49.94 82 GLY A C 1
ATOM 577 O O . GLY A 1 82 ? -4.166 13.318 -18.356 1.00 49.94 82 GLY A O 1
ATOM 578 N N . GLY A 1 83 ? -3.659 14.935 -16.898 1.00 59.16 83 GLY A N 1
ATOM 579 C CA . GLY A 1 83 ? -2.297 15.138 -17.390 1.00 59.16 83 GLY A CA 1
ATOM 580 C C . GLY A 1 83 ? -1.444 13.861 -17.378 1.00 59.16 83 GLY A C 1
ATOM 581 O O . GLY A 1 83 ? -1.812 12.840 -16.798 1.00 59.16 83 GLY A O 1
ATOM 582 N N . LYS A 1 84 ? -0.257 13.949 -17.994 1.00 69.88 84 LYS A N 1
ATOM 583 C CA . LYS A 1 84 ? 0.718 12.857 -18.209 1.00 69.88 84 LYS A CA 1
ATOM 584 C C . LYS A 1 84 ? 0.973 11.952 -16.989 1.00 69.88 84 LYS A C 1
ATOM 586 O O . LYS A 1 84 ? 1.307 10.784 -17.177 1.00 69.88 84 LYS A O 1
ATOM 591 N N . ASP A 1 85 ? 0.772 12.484 -15.785 1.00 79.12 85 ASP A N 1
ATOM 592 C CA . ASP A 1 85 ? 1.094 11.860 -14.504 1.00 79.12 85 ASP A CA 1
ATOM 593 C C . ASP A 1 85 ? -0.147 11.541 -13.637 1.00 79.12 85 ASP A C 1
ATOM 595 O O . ASP A 1 85 ? -0.067 11.514 -12.406 1.00 79.12 85 ASP A O 1
ATOM 599 N N . SER A 1 86 ? -1.314 11.332 -14.264 1.00 82.50 86 SER A N 1
ATOM 600 C CA . SER A 1 86 ? -2.563 11.008 -13.559 1.00 82.50 86 SER A CA 1
ATOM 601 C C . SER A 1 86 ? -3.429 9.957 -14.263 1.00 82.50 86 SER A C 1
ATOM 603 O O . SER A 1 86 ? -3.332 9.771 -15.477 1.00 82.50 86 SER A O 1
ATOM 605 N N . ALA A 1 87 ? -4.281 9.271 -13.499 1.00 86.75 87 ALA A N 1
ATOM 606 C CA . ALA A 1 87 ? -5.321 8.369 -13.993 1.00 86.75 87 ALA A CA 1
ATOM 607 C C . ALA A 1 87 ? -6.636 8.603 -13.227 1.00 86.75 87 ALA A C 1
ATOM 609 O O . ALA A 1 87 ? -6.638 8.697 -12.002 1.00 86.75 87 ALA A O 1
ATOM 610 N N . GLY A 1 88 ? -7.755 8.709 -13.948 1.00 88.81 88 GLY A N 1
ATOM 611 C CA . GLY A 1 88 ? -9.076 8.913 -13.343 1.00 88.81 88 GLY A CA 1
ATOM 612 C C . GLY A 1 88 ? -9.712 7.609 -12.855 1.00 88.81 88 GLY A C 1
ATOM 613 O O . GLY A 1 88 ? -9.523 6.564 -13.474 1.00 88.81 88 GLY A O 1
ATOM 614 N N . TYR A 1 89 ? -10.517 7.679 -11.793 1.00 91.75 89 TYR A N 1
ATOM 615 C CA . TYR A 1 89 ? -11.128 6.512 -11.142 1.00 91.75 89 TYR A CA 1
ATOM 616 C C . TYR A 1 89 ? -11.990 5.648 -12.065 1.00 91.75 89 TYR A C 1
ATOM 618 O O . TYR A 1 89 ? -11.814 4.434 -12.093 1.00 91.75 89 TYR A O 1
ATOM 626 N N . GLY A 1 90 ? -12.810 6.257 -12.928 1.00 88.00 90 GLY A N 1
ATOM 627 C CA . GLY A 1 90 ? -13.623 5.505 -13.892 1.00 88.00 90 GLY A CA 1
ATOM 628 C C . GLY A 1 90 ? -12.804 4.668 -14.888 1.00 88.00 90 GLY A C 1
ATOM 629 O O . GLY A 1 90 ? -13.266 3.628 -15.348 1.00 88.00 90 GLY A O 1
ATOM 630 N N . ALA A 1 91 ? -11.566 5.073 -15.198 1.00 87.25 91 ALA A N 1
ATOM 631 C CA . ALA A 1 91 ? -10.660 4.269 -16.022 1.00 87.25 91 ALA A CA 1
ATOM 632 C C . ALA A 1 91 ? -10.016 3.116 -15.237 1.00 87.25 91 ALA A C 1
ATOM 634 O O . ALA A 1 91 ? -9.677 2.090 -15.830 1.00 87.25 91 ALA A O 1
ATOM 635 N N . LEU A 1 92 ? -9.842 3.304 -13.926 1.00 90.06 92 LEU A N 1
ATOM 636 C CA . LEU A 1 92 ? -9.293 2.318 -12.998 1.00 90.06 92 LEU A CA 1
ATOM 637 C C . LEU A 1 92 ? -10.352 1.314 -12.511 1.00 90.06 92 LEU A C 1
ATOM 639 O O . LEU A 1 92 ? -9.975 0.250 -12.040 1.00 90.06 92 LEU A O 1
ATOM 643 N N . GLY A 1 93 ? -11.643 1.627 -12.664 1.00 92.88 93 GLY A N 1
ATOM 644 C CA . GLY A 1 93 ? -12.748 0.802 -12.165 1.00 92.88 93 GLY A CA 1
ATOM 645 C C . GLY A 1 93 ? -13.058 0.989 -10.678 1.00 92.88 93 GLY A C 1
ATOM 646 O O . GLY A 1 93 ? -13.886 0.253 -10.168 1.00 92.88 93 GLY A O 1
ATOM 647 N N . ILE A 1 94 ? -12.4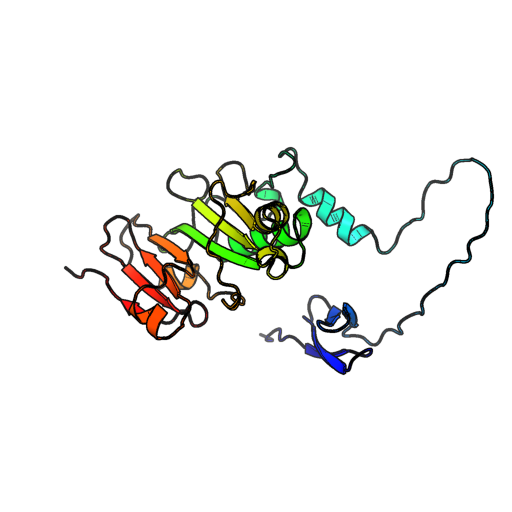39 1.985 -10.038 1.00 95.06 94 ILE A N 1
ATOM 648 C CA . ILE A 1 94 ? -12.539 2.248 -8.598 1.00 95.06 94 ILE A CA 1
ATOM 649 C C . ILE A 1 94 ? -13.767 3.108 -8.298 1.00 95.06 94 ILE A C 1
ATOM 651 O O . ILE A 1 94 ? -13.958 4.148 -8.939 1.00 95.06 94 ILE A O 1
ATOM 655 N N . ASP A 1 95 ? -14.530 2.720 -7.277 1.00 96.00 95 ASP A N 1
ATOM 656 C CA . ASP A 1 95 ? -15.485 3.595 -6.593 1.00 96.00 95 ASP A CA 1
ATOM 657 C C . ASP A 1 95 ? -14.747 4.415 -5.518 1.00 96.00 95 ASP A C 1
ATOM 659 O O . ASP A 1 95 ? -14.280 3.839 -4.537 1.00 96.00 95 ASP A O 1
ATOM 663 N N . PRO A 1 96 ? -14.582 5.740 -5.679 1.00 94.81 96 PRO A N 1
ATOM 664 C CA . PRO A 1 96 ? -13.795 6.528 -4.742 1.00 94.81 96 PRO A CA 1
ATOM 665 C C . PRO A 1 96 ? -14.489 6.765 -3.386 1.00 94.81 96 PRO A C 1
ATOM 667 O O . PRO A 1 96 ? -13.817 7.161 -2.438 1.00 94.81 96 PRO A O 1
ATOM 670 N N . GLU A 1 97 ? -15.793 6.516 -3.251 1.00 96.19 97 GLU A N 1
ATOM 671 C CA . GLU A 1 97 ? -16.496 6.667 -1.963 1.00 96.19 97 GLU A CA 1
ATOM 672 C C . GLU A 1 97 ? -16.384 5.404 -1.087 1.00 96.19 97 GLU A C 1
ATOM 674 O O . GLU A 1 97 ? -16.511 5.470 0.142 1.00 96.19 97 GLU A O 1
ATOM 679 N N . ASN A 1 98 ? -16.120 4.254 -1.719 1.00 96.38 98 ASN A N 1
ATOM 680 C CA . ASN A 1 98 ? -16.078 2.927 -1.097 1.00 96.38 98 ASN A CA 1
ATOM 681 C C . ASN A 1 98 ? -14.887 2.103 -1.606 1.00 96.38 98 ASN A C 1
ATOM 683 O O . ASN A 1 98 ? -15.008 0.910 -1.880 1.00 96.38 98 ASN A O 1
ATOM 687 N N . ALA A 1 99 ? -13.728 2.739 -1.761 1.00 96.44 99 ALA A N 1
ATOM 688 C CA . ALA A 1 99 ? -12.573 2.093 -2.362 1.00 96.44 99 ALA A CA 1
ATOM 689 C C . ALA A 1 99 ? -11.987 1.034 -1.422 1.00 96.44 99 ALA A C 1
ATOM 691 O O . ALA A 1 99 ? -11.633 1.328 -0.277 1.00 96.44 99 ALA A O 1
ATOM 692 N N . GLU A 1 100 ? -11.809 -0.187 -1.919 1.00 95.38 100 GLU A N 1
ATOM 693 C CA . GLU A 1 100 ? -11.123 -1.235 -1.168 1.00 95.38 100 GLU A CA 1
ATOM 694 C C . GLU A 1 100 ? -9.596 -1.069 -1.283 1.00 95.38 100 GLU A C 1
ATOM 696 O O . GLU A 1 100 ? -9.072 -0.918 -2.394 1.00 95.38 100 GLU A O 1
ATOM 701 N N . PRO A 1 101 ? -8.830 -1.167 -0.180 1.00 94.50 101 PRO A N 1
ATOM 702 C CA . PRO A 1 101 ? -7.372 -1.085 -0.218 1.00 94.50 101 PRO A CA 1
ATOM 703 C C . PRO A 1 101 ? -6.748 -2.034 -1.248 1.00 94.50 101 PRO A C 1
ATOM 705 O O . PRO A 1 101 ? -5.881 -1.621 -2.016 1.00 94.50 101 PRO A O 1
ATOM 708 N N . ALA A 1 102 ? -7.222 -3.283 -1.325 1.00 92.25 102 ALA A N 1
ATOM 709 C CA . ALA A 1 102 ? -6.731 -4.275 -2.279 1.00 92.25 102 ALA A CA 1
ATOM 710 C C . ALA A 1 102 ? -6.939 -3.840 -3.742 1.00 92.25 102 ALA A C 1
ATOM 712 O O . ALA A 1 102 ? -6.076 -4.069 -4.597 1.00 92.25 102 ALA A O 1
ATOM 713 N N . GLU A 1 103 ? -8.059 -3.177 -4.037 1.00 93.75 103 GLU A N 1
ATOM 714 C CA . GLU A 1 103 ? -8.331 -2.599 -5.349 1.00 93.75 103 GLU A CA 1
ATOM 715 C C . GLU A 1 103 ? -7.375 -1.444 -5.664 1.00 93.75 103 GLU A C 1
ATOM 717 O O . GLU A 1 103 ? -6.773 -1.418 -6.742 1.00 93.75 103 GLU A O 1
ATOM 722 N N . LEU A 1 104 ? -7.147 -0.548 -4.701 1.00 94.94 104 LEU A N 1
ATOM 723 C CA . LEU A 1 104 ? -6.195 0.557 -4.830 1.00 94.94 104 LEU A CA 1
ATOM 724 C C . LEU A 1 104 ? -4.765 0.049 -5.072 1.00 94.94 104 LEU A C 1
ATOM 726 O O . LEU A 1 104 ? -4.069 0.541 -5.966 1.00 94.94 104 LEU A O 1
ATOM 730 N N . MET A 1 105 ? -4.322 -0.979 -4.338 1.00 93.88 105 MET A N 1
ATOM 731 C CA . MET A 1 105 ? -3.005 -1.598 -4.548 1.00 93.88 105 MET A CA 1
ATOM 732 C C . MET A 1 105 ? -2.875 -2.194 -5.952 1.00 93.88 105 MET A C 1
ATOM 734 O O . MET A 1 105 ? -1.845 -2.009 -6.614 1.00 93.88 105 MET A O 1
ATOM 738 N N . ARG A 1 106 ? -3.916 -2.894 -6.423 1.00 92.50 106 ARG A N 1
ATOM 739 C CA . ARG A 1 106 ? -3.959 -3.488 -7.765 1.00 92.50 106 ARG A CA 1
ATOM 740 C C . ARG A 1 106 ? -3.878 -2.410 -8.842 1.00 92.50 106 ARG A C 1
ATOM 742 O O . ARG A 1 106 ? -2.993 -2.472 -9.690 1.00 92.50 106 ARG A O 1
ATOM 749 N N . ALA A 1 107 ? -4.719 -1.383 -8.754 1.00 94.19 107 ALA A N 1
ATOM 750 C CA . ALA A 1 107 ? -4.737 -0.284 -9.712 1.00 94.19 107 ALA A CA 1
ATOM 751 C C . ALA A 1 107 ? -3.399 0.469 -9.756 1.00 94.19 107 ALA A C 1
ATOM 753 O O . ALA A 1 107 ? -2.879 0.752 -10.836 1.00 94.19 107 ALA A O 1
ATOM 754 N N . ALA A 1 108 ? -2.796 0.757 -8.598 1.00 94.31 108 ALA A N 1
ATOM 755 C CA . ALA A 1 108 ? -1.479 1.387 -8.545 1.00 94.31 108 ALA A CA 1
ATOM 756 C C . ALA A 1 108 ? -0.393 0.497 -9.169 1.00 94.31 108 ALA A C 1
ATOM 758 O O . ALA A 1 108 ? 0.463 1.006 -9.892 1.00 94.31 108 ALA A O 1
ATOM 759 N N . THR A 1 109 ? -0.455 -0.822 -8.953 1.00 93.06 109 THR A N 1
ATOM 760 C CA . THR A 1 109 ? 0.470 -1.790 -9.565 1.00 93.06 109 THR A CA 1
ATOM 761 C C . THR A 1 109 ? 0.340 -1.799 -11.084 1.00 93.06 109 THR A C 1
ATOM 763 O O . THR A 1 109 ? 1.345 -1.660 -11.785 1.00 93.06 109 THR A O 1
ATOM 766 N N . ASP A 1 110 ? -0.887 -1.869 -11.600 1.00 92.25 110 ASP A N 1
ATOM 767 C CA . ASP A 1 110 ? -1.156 -1.862 -13.039 1.00 92.25 110 ASP A CA 1
ATOM 768 C C . ASP A 1 110 ? -0.651 -0.569 -13.692 1.00 92.25 110 ASP A C 1
ATOM 770 O O . ASP A 1 110 ? 0.020 -0.598 -14.730 1.00 92.25 110 ASP A O 1
ATOM 774 N N . VAL A 1 111 ? -0.896 0.584 -13.059 1.00 92.38 111 VAL A N 1
ATOM 775 C CA . VAL A 1 111 ? -0.399 1.876 -13.553 1.00 92.38 111 VAL A CA 1
ATOM 776 C C . VAL A 1 111 ? 1.124 1.955 -13.452 1.00 92.38 111 VAL A C 1
ATOM 778 O O . VAL A 1 111 ? 1.764 2.421 -14.398 1.00 92.38 111 VAL A O 1
ATOM 781 N N . ALA A 1 112 ? 1.736 1.472 -12.369 1.00 92.94 112 ALA A N 1
ATOM 782 C CA . ALA A 1 112 ? 3.188 1.435 -12.225 1.00 92.94 112 ALA A CA 1
ATOM 783 C C . ALA A 1 112 ? 3.839 0.588 -13.324 1.00 92.94 112 ALA A C 1
ATOM 785 O O . ALA A 1 112 ? 4.808 1.029 -13.952 1.00 92.94 112 ALA A O 1
ATOM 786 N N . HIS A 1 113 ? 3.272 -0.582 -13.620 1.00 91.19 113 HIS A N 1
ATOM 787 C CA . HIS A 1 113 ? 3.763 -1.483 -14.662 1.00 91.19 113 HIS A CA 1
ATOM 788 C C . HIS A 1 113 ? 3.567 -0.909 -16.064 1.00 91.19 113 HIS A C 1
ATOM 790 O O . HIS A 1 113 ? 4.472 -1.013 -16.894 1.00 91.19 113 HIS A O 1
ATOM 796 N N . ALA A 1 114 ? 2.435 -0.251 -16.314 1.00 89.38 114 ALA A N 1
ATOM 797 C CA . ALA A 1 114 ? 2.103 0.308 -17.621 1.00 89.38 114 ALA A CA 1
ATOM 798 C C . ALA A 1 114 ? 2.799 1.647 -17.926 1.00 89.38 114 ALA A C 1
ATOM 800 O O . ALA A 1 114 ? 3.120 1.920 -19.085 1.00 89.38 114 ALA A O 1
ATOM 801 N N . LYS A 1 115 ? 2.994 2.517 -16.924 1.00 88.56 115 LYS A N 1
ATOM 802 C CA . LYS A 1 115 ? 3.448 3.909 -17.127 1.00 88.56 115 LYS A CA 1
ATOM 803 C C . LYS A 1 115 ? 4.886 4.165 -16.713 1.00 88.56 115 LYS A C 1
ATOM 805 O O . LYS A 1 115 ? 5.487 5.110 -17.222 1.00 88.56 115 LYS A O 1
ATOM 810 N N . TRP A 1 116 ? 5.434 3.372 -15.797 1.00 91.00 116 TRP A N 1
ATOM 811 C CA . TRP A 1 116 ? 6.755 3.645 -15.243 1.00 91.00 116 TRP A CA 1
ATOM 812 C C . TRP A 1 116 ? 7.740 2.501 -15.447 1.00 91.00 116 TRP A C 1
ATOM 814 O O . TRP A 1 116 ? 8.763 2.698 -16.104 1.00 91.00 116 TRP A O 1
ATOM 824 N N . HIS A 1 117 ? 7.467 1.324 -14.884 1.00 90.50 117 HIS A N 1
ATOM 825 C CA . HIS A 1 117 ? 8.363 0.181 -14.999 1.00 90.50 117 HIS A CA 1
ATOM 826 C C . HIS A 1 117 ? 7.658 -1.151 -14.716 1.00 90.50 117 HIS A C 1
ATOM 828 O O . HIS A 1 117 ? 7.168 -1.381 -13.612 1.00 90.50 117 HIS A O 1
ATOM 834 N N . TYR A 1 118 ? 7.702 -2.075 -15.679 1.00 86.69 118 TYR A N 1
ATOM 835 C CA . TYR A 1 118 ? 7.022 -3.380 -15.619 1.00 86.69 118 TYR A CA 1
ATOM 836 C C . TYR A 1 118 ? 7.521 -4.333 -14.517 1.00 86.69 118 TYR A C 1
ATOM 838 O O . TYR A 1 118 ? 6.831 -5.280 -14.167 1.00 86.69 118 TYR A O 1
ATOM 846 N N . ARG A 1 119 ? 8.729 -4.111 -13.978 1.00 86.25 119 ARG A N 1
ATOM 847 C CA . ARG A 1 119 ? 9.266 -4.856 -12.815 1.00 86.25 119 ARG A CA 1
ATOM 848 C C . ARG A 1 119 ? 9.304 -4.026 -11.540 1.00 86.25 119 ARG A C 1
ATOM 850 O O . ARG A 1 119 ? 10.121 -4.295 -10.662 1.00 86.25 119 ARG A O 1
ATOM 857 N N . SER A 1 120 ? 8.543 -2.938 -11.491 1.00 90.69 120 SER A N 1
ATOM 858 C CA . SER A 1 120 ? 8.390 -2.230 -10.228 1.00 90.69 120 SER A CA 1
ATOM 859 C C . SER A 1 120 ? 7.578 -3.085 -9.266 1.00 90.69 120 SER A C 1
ATOM 861 O O . SER A 1 120 ? 6.702 -3.852 -9.669 1.00 90.69 120 SER A O 1
ATOM 863 N N . VAL A 1 121 ? 7.896 -2.961 -7.990 1.00 89.69 121 VAL A N 1
ATOM 864 C CA . VAL A 1 121 ? 7.128 -3.572 -6.910 1.00 89.69 121 VAL A CA 1
ATOM 865 C C . VAL A 1 121 ? 6.832 -2.507 -5.878 1.00 89.69 121 VAL A C 1
ATOM 867 O O . VAL A 1 121 ? 7.585 -1.538 -5.769 1.00 89.69 121 VAL A O 1
ATOM 870 N N . TRP A 1 122 ? 5.751 -2.673 -5.134 1.00 90.25 122 TRP A N 1
ATOM 871 C CA . TRP A 1 122 ? 5.470 -1.800 -4.011 1.00 90.25 122 TRP A CA 1
ATOM 872 C C . TRP A 1 122 ? 6.459 -2.084 -2.863 1.00 90.25 122 TRP A C 1
ATOM 874 O O . TRP A 1 122 ? 7.003 -3.181 -2.735 1.00 90.25 122 TRP A O 1
ATOM 884 N N . TRP A 1 123 ? 6.745 -1.050 -2.085 1.00 88.81 123 TRP A N 1
ATOM 885 C CA . TRP A 1 123 ? 7.722 -1.010 -0.996 1.00 88.81 123 TRP A CA 1
ATOM 886 C C . TRP A 1 123 ? 7.094 -0.517 0.305 1.00 88.81 123 TRP A C 1
ATOM 888 O O . TRP A 1 123 ? 7.430 -1.011 1.368 1.00 88.81 123 TRP A O 1
ATOM 898 N N . ASP A 1 124 ? 6.194 0.457 0.205 1.00 91.00 124 ASP A N 1
ATOM 899 C CA . ASP A 1 124 ? 5.461 1.066 1.316 1.00 91.00 124 ASP A CA 1
ATOM 900 C C . ASP A 1 124 ? 4.009 1.245 0.857 1.00 91.00 124 ASP A C 1
ATOM 902 O O . ASP A 1 124 ? 3.767 1.559 -0.318 1.00 91.00 124 ASP A O 1
ATOM 906 N N . ALA A 1 125 ? 3.063 1.017 1.761 1.00 94.00 125 ALA A N 1
ATOM 907 C CA . ALA A 1 125 ? 1.646 1.266 1.548 1.00 94.00 125 ALA A CA 1
ATOM 908 C C . ALA A 1 125 ? 1.041 1.944 2.780 1.00 94.00 125 ALA A C 1
ATOM 910 O O . ALA A 1 125 ? 1.204 1.475 3.902 1.00 94.00 125 ALA A O 1
ATOM 911 N N . LYS A 1 126 ? 0.312 3.039 2.568 1.00 95.31 126 LYS A N 1
ATOM 912 C CA . LYS A 1 126 ? -0.344 3.822 3.618 1.00 95.31 126 LYS A CA 1
ATOM 913 C C . LYS A 1 126 ? -1.785 4.062 3.228 1.00 95.31 126 LYS A C 1
ATOM 915 O O . LYS A 1 126 ? -2.041 4.668 2.190 1.00 95.31 126 LYS A O 1
ATOM 920 N N . PHE A 1 127 ? -2.692 3.624 4.082 1.00 96.06 127 PHE A N 1
ATOM 921 C CA . PHE A 1 127 ? -4.125 3.833 3.978 1.00 96.06 127 PHE A CA 1
ATOM 922 C C . PHE A 1 127 ? -4.577 4.627 5.196 1.00 96.06 127 PHE A C 1
ATOM 924 O O . PHE A 1 127 ? -4.257 4.263 6.326 1.00 96.06 127 PHE A O 1
ATOM 931 N N . HIS A 1 128 ? -5.280 5.725 4.968 1.00 95.94 128 HIS A N 1
ATOM 932 C CA . HIS A 1 128 ? -5.857 6.582 5.992 1.00 95.94 128 HIS A CA 1
ATOM 933 C C . HIS A 1 128 ? -7.372 6.571 5.849 1.00 95.94 128 HIS A C 1
ATOM 935 O O . HIS A 1 128 ? -7.864 6.523 4.721 1.00 95.94 128 HIS A O 1
ATOM 941 N N . GLY A 1 129 ? -8.090 6.631 6.969 1.00 95.25 129 GLY A N 1
ATOM 942 C CA . GLY A 1 129 ? -9.549 6.657 6.945 1.00 95.25 129 GLY A CA 1
ATOM 943 C C . GLY A 1 129 ? -10.178 5.308 6.583 1.00 95.25 129 GLY A C 1
ATOM 944 O O . GLY A 1 129 ? -11.254 5.289 5.992 1.00 95.25 129 GLY A O 1
ATOM 945 N N . VAL A 1 130 ? -9.519 4.180 6.892 1.00 96.19 130 VAL A N 1
ATOM 946 C CA . VAL A 1 130 ? -10.106 2.852 6.657 1.00 96.19 130 VAL A CA 1
ATOM 947 C C . VAL A 1 130 ? -11.235 2.635 7.660 1.00 96.19 130 VAL A C 1
ATOM 949 O O . VAL A 1 130 ? -11.012 2.677 8.872 1.00 96.19 130 VAL A O 1
ATOM 952 N N . ARG A 1 131 ? -12.449 2.435 7.151 1.00 95.31 131 ARG A N 1
ATOM 953 C CA . ARG A 1 131 ? -13.662 2.226 7.947 1.00 95.31 131 ARG A CA 1
ATOM 954 C C . ARG A 1 131 ? -13.747 0.787 8.460 1.00 95.31 131 ARG A C 1
ATOM 956 O O . ARG A 1 131 ? -13.023 -0.098 8.008 1.00 95.31 131 ARG A O 1
ATOM 963 N N . ALA A 1 132 ? -14.695 0.538 9.360 1.00 93.75 132 ALA A N 1
ATOM 964 C CA . ALA A 1 132 ? -14.962 -0.788 9.927 1.00 93.75 132 ALA A CA 1
ATOM 965 C C . ALA A 1 132 ? -15.300 -1.873 8.884 1.00 93.75 132 ALA A C 1
ATOM 967 O O . ALA A 1 132 ? -15.043 -3.053 9.113 1.00 93.75 132 ALA A O 1
ATOM 968 N N . ASP A 1 133 ? -15.860 -1.494 7.733 1.00 93.44 133 ASP A N 1
ATOM 969 C CA . ASP A 1 133 ? -16.164 -2.418 6.632 1.00 93.44 133 ASP A CA 1
ATOM 970 C C . ASP A 1 133 ? -14.940 -2.764 5.758 1.00 93.44 133 ASP A C 1
ATOM 972 O O . ASP A 1 133 ? -15.007 -3.672 4.919 1.00 93.44 133 ASP A O 1
ATOM 976 N N . GLY A 1 134 ? -13.809 -2.091 5.991 1.00 94.44 134 GLY A N 1
ATOM 977 C CA . GLY A 1 134 ? -12.568 -2.250 5.242 1.00 94.44 134 GLY A CA 1
ATOM 978 C C . GLY A 1 134 ? -12.442 -1.338 4.020 1.00 94.44 134 GLY A C 1
ATOM 979 O O . GLY A 1 134 ? -11.480 -1.491 3.271 1.00 94.44 134 GLY A O 1
ATOM 980 N N . THR A 1 135 ? -13.375 -0.405 3.803 1.00 95.88 135 THR A N 1
ATOM 981 C CA . THR A 1 135 ? -13.342 0.557 2.687 1.00 95.88 135 THR A CA 1
ATOM 982 C C . THR A 1 135 ? -12.726 1.899 3.086 1.00 95.88 135 THR A C 1
ATOM 984 O O . THR A 1 135 ? -12.543 2.199 4.269 1.00 95.88 135 THR A O 1
ATOM 987 N N . ILE A 1 136 ? -12.402 2.721 2.085 1.00 95.62 136 ILE A N 1
ATOM 988 C CA . ILE A 1 136 ? -11.867 4.077 2.239 1.00 95.62 136 ILE A CA 1
ATOM 989 C C . ILE A 1 136 ? -12.654 5.042 1.352 1.00 95.62 136 ILE A C 1
ATOM 991 O O . ILE A 1 136 ? -12.886 4.765 0.176 1.00 95.62 136 ILE A O 1
ATOM 995 N N . ASP A 1 137 ? -12.969 6.217 1.891 1.00 96.00 137 ASP A N 1
ATOM 996 C CA . ASP A 1 137 ? -13.463 7.357 1.115 1.00 96.00 137 ASP A CA 1
ATOM 997 C C . ASP A 1 137 ? -12.322 8.263 0.660 1.00 96.00 137 ASP A C 1
ATOM 999 O O . ASP A 1 137 ? -11.962 9.224 1.339 1.00 96.00 137 ASP A O 1
ATOM 1003 N N . ILE A 1 138 ? -11.747 7.989 -0.503 1.00 94.81 138 ILE A N 1
ATOM 1004 C CA . ILE A 1 138 ? -10.637 8.794 -1.040 1.00 94.81 138 ILE A CA 1
ATOM 1005 C C . ILE A 1 138 ? -11.097 10.140 -1.628 1.00 94.81 138 ILE A C 1
ATOM 1007 O O . ILE A 1 138 ? -10.270 10.887 -2.161 1.00 94.81 138 ILE A O 1
ATOM 1011 N N . THR A 1 139 ? -12.400 10.447 -1.571 1.00 93.19 139 THR A N 1
ATOM 1012 C CA . THR A 1 139 ? -12.931 11.785 -1.875 1.00 93.19 139 THR A CA 1
ATOM 1013 C C . THR A 1 139 ? -12.964 12.693 -0.649 1.00 93.19 139 THR A C 1
ATOM 1015 O O . THR A 1 139 ? -12.911 13.914 -0.811 1.00 93.19 139 THR A O 1
ATOM 1018 N N . SER A 1 140 ? -13.018 12.108 0.550 1.00 89.69 140 SER A N 1
ATOM 1019 C CA . SER A 1 140 ? -12.978 12.832 1.819 1.00 89.69 140 SER A CA 1
ATOM 1020 C C . SER A 1 140 ? -11.574 13.353 2.145 1.00 89.69 140 SER A C 1
ATOM 1022 O O . SER A 1 140 ? -10.569 12.803 1.696 1.00 89.69 140 SER A O 1
ATOM 1024 N N . ASP A 1 141 ? -11.499 14.398 2.972 1.00 86.62 141 ASP A N 1
ATOM 1025 C CA . ASP A 1 141 ? -10.218 14.933 3.458 1.00 86.62 141 ASP A CA 1
ATOM 1026 C C . ASP A 1 141 ? -9.494 13.947 4.399 1.00 86.62 141 ASP A C 1
ATOM 1028 O O . ASP A 1 141 ? -8.266 13.975 4.513 1.00 86.62 141 ASP A O 1
ATOM 1032 N N . ASP A 1 142 ? -10.249 13.045 5.031 1.00 83.50 142 ASP A N 1
ATOM 1033 C CA . ASP A 1 142 ? -9.744 12.052 5.979 1.00 83.50 142 ASP A CA 1
ATOM 1034 C C . ASP A 1 142 ? -9.319 10.743 5.296 1.00 83.50 142 ASP A C 1
ATOM 1036 O O . ASP A 1 142 ? -8.597 9.939 5.886 1.00 83.50 142 ASP A O 1
ATOM 1040 N N . GLY A 1 143 ? -9.733 10.495 4.055 1.00 87.94 143 GLY A N 1
ATOM 1041 C CA . GLY A 1 143 ? -9.399 9.276 3.332 1.00 87.94 143 GLY A CA 1
ATOM 1042 C C . GLY A 1 143 ? -8.262 9.495 2.350 1.00 87.94 143 GLY A C 1
ATOM 1043 O O . GLY A 1 143 ? -8.315 10.328 1.448 1.00 87.94 143 GLY A O 1
ATOM 1044 N N . SER A 1 144 ? -7.201 8.708 2.488 1.00 93.31 144 SER A N 1
ATOM 1045 C CA . SER A 1 144 ? -6.109 8.746 1.520 1.00 93.31 144 SER A CA 1
ATOM 1046 C C . SER A 1 144 ? -5.440 7.394 1.380 1.00 93.31 144 SER A C 1
ATOM 1048 O O . SER A 1 144 ? -5.362 6.608 2.322 1.00 93.31 144 SER A O 1
ATOM 1050 N N . ALA A 1 145 ? -4.925 7.126 0.185 1.00 96.38 145 ALA A N 1
ATOM 1051 C CA . ALA A 1 145 ? -4.103 5.957 -0.065 1.00 96.38 145 ALA A CA 1
ATOM 1052 C C . ALA A 1 145 ? -2.839 6.370 -0.810 1.00 96.38 145 ALA A C 1
ATOM 1054 O O . ALA A 1 145 ? -2.889 7.068 -1.825 1.00 96.38 145 ALA A O 1
ATOM 1055 N N . THR A 1 146 ? -1.692 5.945 -0.298 1.00 95.81 146 THR A N 1
ATOM 1056 C CA . THR A 1 146 ? -0.390 6.196 -0.906 1.00 95.81 146 THR A CA 1
ATOM 1057 C C . THR A 1 146 ? 0.404 4.906 -0.962 1.00 95.81 146 THR A C 1
ATOM 1059 O O . THR A 1 146 ? 0.607 4.252 0.054 1.00 95.81 146 THR A O 1
ATOM 1062 N N . LEU A 1 147 ? 0.897 4.568 -2.147 1.00 94.44 147 LEU A N 1
ATOM 1063 C CA . LEU A 1 147 ? 1.824 3.468 -2.356 1.00 94.44 147 LEU A CA 1
ATOM 1064 C C . LEU A 1 147 ? 3.145 3.989 -2.899 1.00 94.44 147 LEU A C 1
ATOM 1066 O O . LEU A 1 147 ? 3.177 4.811 -3.816 1.00 94.44 147 LEU A O 1
ATOM 1070 N N . THR A 1 148 ? 4.245 3.456 -2.394 1.00 93.06 148 THR A N 1
ATOM 1071 C CA . THR A 1 148 ? 5.569 3.687 -2.967 1.00 93.06 148 THR A CA 1
ATOM 1072 C C . THR A 1 148 ? 6.008 2.439 -3.699 1.00 93.06 148 THR A C 1
ATOM 1074 O O . THR A 1 148 ? 6.010 1.357 -3.129 1.00 93.06 148 THR A O 1
ATOM 1077 N N . PHE A 1 149 ? 6.413 2.594 -4.952 1.00 92.75 149 PHE A N 1
ATOM 1078 C CA . PHE A 1 149 ? 6.981 1.543 -5.776 1.00 92.75 149 PHE A CA 1
ATOM 1079 C C . PHE A 1 149 ? 8.457 1.799 -6.036 1.00 92.75 149 PHE A C 1
ATOM 1081 O O . PHE A 1 149 ? 8.908 2.942 -6.144 1.00 92.75 149 PHE A O 1
ATOM 1088 N N . VAL A 1 150 ? 9.207 0.715 -6.188 1.00 91.69 150 VAL A N 1
ATOM 1089 C CA . VAL A 1 150 ? 10.654 0.730 -6.365 1.00 91.69 150 VAL A CA 1
ATOM 1090 C C . VAL A 1 150 ? 11.075 -0.196 -7.499 1.00 91.69 150 VAL A C 1
ATOM 1092 O O . VAL A 1 150 ? 10.406 -1.184 -7.807 1.00 91.69 150 VAL A O 1
ATOM 1095 N N . LYS A 1 151 ? 12.218 0.104 -8.117 1.00 91.12 151 LYS A N 1
ATOM 1096 C CA . LYS A 1 151 ? 12.891 -0.778 -9.070 1.00 91.12 151 LYS A CA 1
ATOM 1097 C C . LYS A 1 151 ? 14.041 -1.509 -8.359 1.00 91.12 151 LYS A C 1
ATOM 1099 O O . LYS A 1 151 ? 15.108 -0.909 -8.194 1.00 91.12 151 LYS A O 1
ATOM 1104 N N . PRO A 1 152 ? 13.876 -2.790 -7.979 1.00 84.94 152 PRO A N 1
ATOM 1105 C CA . PRO A 1 152 ? 14.852 -3.518 -7.157 1.00 84.94 152 PRO A CA 1
ATOM 1106 C C . PRO A 1 152 ? 16.302 -3.445 -7.642 1.00 84.94 152 PRO A C 1
ATOM 1108 O O . PRO A 1 152 ? 17.226 -3.293 -6.852 1.00 84.94 152 PRO A O 1
ATOM 1111 N N . LEU A 1 153 ? 16.521 -3.532 -8.954 1.00 83.81 153 LEU A N 1
ATOM 1112 C CA . LEU A 1 153 ? 17.877 -3.545 -9.505 1.00 83.81 153 LEU A CA 1
ATOM 1113 C C . LEU A 1 153 ? 18.511 -2.149 -9.539 1.00 83.81 153 LEU A C 1
ATOM 1115 O O . LEU A 1 153 ? 19.714 -2.018 -9.334 1.00 83.81 153 LEU A O 1
ATOM 1119 N N . GLU A 1 154 ? 17.714 -1.104 -9.774 1.00 86.38 154 GLU A N 1
ATOM 1120 C CA . GLU A 1 154 ? 18.224 0.259 -9.969 1.00 86.38 154 GLU A CA 1
ATOM 1121 C C . GLU A 1 154 ? 18.471 0.992 -8.646 1.00 86.38 154 GLU A C 1
ATOM 1123 O O . GLU A 1 154 ? 19.329 1.876 -8.589 1.00 86.38 154 GLU A O 1
ATOM 1128 N N . ILE A 1 155 ? 17.783 0.612 -7.564 1.00 81.25 155 ILE A N 1
ATOM 1129 C CA . ILE A 1 155 ? 17.950 1.283 -6.268 1.00 81.25 155 ILE A CA 1
ATOM 1130 C C . ILE A 1 155 ? 19.338 1.077 -5.651 1.00 81.25 155 ILE A C 1
ATOM 1132 O O . ILE A 1 155 ? 19.814 1.886 -4.856 1.00 81.25 155 ILE A O 1
ATOM 1136 N N . THR A 1 156 ? 20.032 0.023 -6.075 1.00 80.56 156 THR A N 1
ATOM 1137 C CA . THR A 1 156 ? 21.390 -0.296 -5.623 1.00 80.56 156 THR A CA 1
ATOM 1138 C C . THR A 1 156 ? 22.481 0.428 -6.417 1.00 80.56 156 THR A C 1
ATOM 1140 O O . THR A 1 156 ? 23.662 0.342 -6.063 1.00 80.56 156 THR A O 1
ATOM 1143 N N . PHE A 1 157 ? 22.121 1.153 -7.483 1.00 82.75 157 PHE A N 1
ATOM 1144 C CA . PHE A 1 157 ? 23.092 1.820 -8.345 1.00 82.75 157 PHE A CA 1
ATOM 1145 C C . PHE A 1 157 ? 23.846 2.923 -7.598 1.00 82.75 157 PHE A C 1
ATOM 1147 O O . PHE A 1 157 ? 23.289 3.674 -6.805 1.00 82.75 157 PHE A O 1
ATOM 1154 N N . ARG A 1 158 ? 25.145 3.075 -7.879 1.00 83.50 158 ARG A N 1
ATOM 1155 C CA . ARG A 1 158 ? 25.946 4.165 -7.288 1.00 83.50 158 ARG A CA 1
ATOM 1156 C C . ARG A 1 158 ? 25.496 5.546 -7.778 1.00 83.50 158 ARG A C 1
ATOM 1158 O O . ARG A 1 158 ? 25.587 6.529 -7.043 1.00 83.50 158 ARG A O 1
ATOM 1165 N N . ASP A 1 159 ? 24.980 5.603 -9.003 1.00 86.44 159 ASP A N 1
ATOM 1166 C CA . ASP A 1 159 ? 24.462 6.8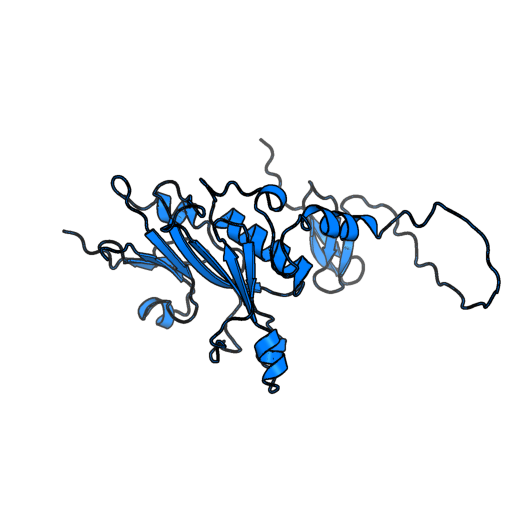13 -9.634 1.00 86.44 159 ASP A CA 1
ATOM 1167 C C . ASP A 1 159 ? 23.215 7.332 -8.893 1.00 86.44 159 ASP A C 1
ATOM 1169 O O . ASP A 1 159 ? 22.184 6.659 -8.812 1.00 86.44 159 ASP A O 1
ATOM 1173 N N . LYS A 1 160 ? 23.312 8.549 -8.345 1.00 83.25 160 LYS A N 1
ATOM 1174 C CA . LYS A 1 160 ? 22.221 9.202 -7.607 1.00 83.25 160 LYS A CA 1
ATOM 1175 C C . LYS A 1 160 ? 21.001 9.474 -8.489 1.00 83.25 160 LYS A C 1
ATOM 1177 O O . LYS A 1 160 ? 19.885 9.388 -7.988 1.00 83.25 160 LYS A O 1
ATOM 1182 N N . ASN A 1 161 ? 21.185 9.784 -9.770 1.00 85.25 161 ASN A N 1
ATOM 1183 C CA . ASN A 1 161 ? 20.075 10.097 -10.670 1.00 85.25 161 ASN A CA 1
ATOM 1184 C C . ASN A 1 161 ? 19.278 8.837 -10.996 1.00 85.25 161 ASN A C 1
ATOM 1186 O O . ASN A 1 161 ? 18.059 8.832 -10.850 1.00 85.25 161 ASN A O 1
ATOM 1190 N N . LYS A 1 162 ? 19.971 7.734 -11.310 1.00 85.88 162 LYS A N 1
ATOM 1191 C CA . LYS A 1 162 ? 19.306 6.442 -11.538 1.00 85.88 162 LYS A CA 1
ATOM 1192 C C . LYS A 1 162 ? 18.572 5.948 -10.294 1.00 85.88 162 LYS A C 1
ATOM 1194 O O . LYS A 1 162 ? 17.448 5.473 -10.398 1.00 85.88 162 LYS A O 1
ATOM 1199 N N . ARG A 1 163 ? 19.161 6.135 -9.108 1.00 84.38 163 ARG A N 1
ATOM 1200 C CA . ARG A 1 163 ? 18.481 5.839 -7.841 1.00 84.38 163 ARG A CA 1
ATOM 1201 C C . ARG A 1 163 ? 17.229 6.689 -7.644 1.00 84.38 163 ARG A C 1
ATOM 1203 O O . ARG A 1 163 ? 16.173 6.133 -7.371 1.00 84.38 163 ARG A O 1
ATOM 1210 N N . LYS A 1 164 ? 17.295 8.005 -7.848 1.00 84.38 164 LYS A N 1
ATOM 1211 C CA . LYS A 1 164 ? 16.111 8.880 -7.756 1.00 84.38 164 LYS A CA 1
ATOM 1212 C C . LYS A 1 164 ? 14.999 8.479 -8.731 1.00 84.38 164 LYS A C 1
ATOM 1214 O O . LYS A 1 164 ? 13.828 8.597 -8.394 1.00 84.38 164 LYS A O 1
ATOM 1219 N N . ASP A 1 165 ? 15.355 7.972 -9.908 1.00 88.88 165 ASP A N 1
ATOM 1220 C CA . ASP A 1 165 ? 14.404 7.473 -10.911 1.00 88.88 165 ASP A CA 1
ATOM 1221 C C . ASP A 1 165 ? 13.905 6.042 -10.646 1.00 88.88 165 ASP A C 1
ATOM 1223 O O . ASP A 1 165 ? 13.028 5.555 -11.369 1.00 88.88 165 ASP A O 1
ATOM 1227 N N . SER A 1 166 ? 14.447 5.379 -9.619 1.00 90.75 166 SER A N 1
ATOM 1228 C CA . SER A 1 166 ? 14.094 4.019 -9.206 1.00 90.75 166 SER A CA 1
ATOM 1229 C C . SER A 1 166 ? 12.966 3.959 -8.180 1.00 90.75 166 SER A C 1
ATOM 1231 O O . SER A 1 166 ? 12.560 2.857 -7.836 1.00 90.75 166 SER A O 1
ATOM 1233 N N . VAL A 1 167 ? 12.433 5.103 -7.733 1.00 91.62 167 VAL A N 1
ATOM 1234 C CA . VAL A 1 167 ? 11.314 5.184 -6.781 1.00 91.62 167 VAL A CA 1
ATOM 1235 C C . VAL A 1 167 ? 10.198 6.062 -7.348 1.00 91.62 167 VAL A C 1
ATOM 1237 O O . VAL A 1 167 ? 10.458 7.148 -7.874 1.00 91.62 167 VAL A O 1
ATOM 1240 N N . ARG A 1 168 ? 8.947 5.615 -7.226 1.00 93.44 168 ARG A N 1
ATOM 1241 C CA . ARG A 1 168 ? 7.752 6.408 -7.541 1.00 93.44 168 ARG A CA 1
ATOM 1242 C C . ARG A 1 168 ? 6.698 6.237 -6.479 1.00 93.44 168 ARG A C 1
ATOM 1244 O O . ARG A 1 168 ? 6.473 5.138 -5.993 1.00 93.44 168 ARG A O 1
ATOM 1251 N N . ARG A 1 169 ? 6.026 7.333 -6.173 1.00 94.69 169 ARG A N 1
ATOM 1252 C CA . ARG A 1 169 ? 4.890 7.365 -5.269 1.00 94.69 169 ARG A CA 1
ATOM 1253 C C . ARG A 1 169 ? 3.614 7.506 -6.077 1.00 94.69 169 ARG A C 1
ATOM 1255 O O . ARG A 1 169 ? 3.587 8.263 -7.041 1.00 94.69 169 ARG A O 1
ATOM 1262 N N . PHE A 1 170 ? 2.597 6.769 -5.673 1.00 95.25 170 PHE A N 1
ATOM 1263 C CA . PHE A 1 170 ? 1.269 6.697 -6.255 1.00 95.25 170 PHE A CA 1
ATOM 1264 C C . PHE A 1 170 ? 0.287 7.108 -5.164 1.00 95.25 170 PHE A C 1
ATOM 1266 O O . PHE A 1 170 ? 0.125 6.384 -4.187 1.00 95.25 170 PHE A O 1
ATOM 1273 N N . SER A 1 171 ? -0.309 8.286 -5.301 1.00 95.56 171 SER A N 1
ATOM 1274 C CA . SER A 1 171 ? -1.234 8.857 -4.325 1.00 95.56 171 SER A CA 1
ATOM 1275 C C . SER A 1 171 ? -2.622 8.959 -4.933 1.00 95.56 171 SER A C 1
ATOM 1277 O O . SER A 1 171 ? -2.815 9.611 -5.961 1.00 95.56 171 SER A O 1
ATOM 1279 N N . PHE A 1 172 ? -3.590 8.327 -4.286 1.00 95.31 172 PHE A N 1
ATOM 1280 C CA . PHE A 1 172 ? -4.999 8.481 -4.604 1.00 95.31 172 PHE A CA 1
ATOM 1281 C C . PHE A 1 172 ? -5.504 9.773 -3.962 1.00 95.31 172 PHE A C 1
ATOM 1283 O O . PHE A 1 172 ? -5.361 9.965 -2.757 1.00 95.31 172 PHE A O 1
ATOM 1290 N N . GLN A 1 173 ? -6.013 10.681 -4.790 1.00 91.00 173 GLN A N 1
ATOM 1291 C CA . GLN A 1 173 ? -6.512 12.002 -4.408 1.00 91.00 173 GLN A CA 1
ATOM 1292 C C . GLN A 1 173 ? -7.946 12.157 -4.922 1.00 91.00 173 GLN A C 1
ATOM 1294 O O . GLN A 1 173 ? -8.274 11.522 -5.919 1.00 91.00 173 GLN A O 1
ATOM 1299 N N . PRO A 1 174 ? -8.757 13.101 -4.417 1.00 90.56 174 PRO A N 1
ATOM 1300 C CA . PRO A 1 174 ? -10.144 13.264 -4.873 1.00 90.56 174 PRO A CA 1
ATOM 1301 C C . PRO A 1 174 ? -10.322 13.399 -6.400 1.00 90.56 174 PRO A C 1
ATOM 1303 O O . PRO A 1 174 ? -11.360 13.059 -6.957 1.00 90.56 174 PRO A O 1
ATOM 1306 N N . LYS A 1 175 ? -9.289 13.871 -7.117 1.00 87.62 175 LYS A N 1
ATOM 1307 C CA . LYS A 1 175 ? -9.284 14.032 -8.585 1.00 87.62 175 LYS A CA 1
ATOM 1308 C C . LYS A 1 175 ? -8.751 12.822 -9.367 1.00 87.62 175 LYS A C 1
ATOM 1310 O O . LYS A 1 175 ? -8.678 12.886 -10.594 1.00 87.62 175 LYS A O 1
ATOM 1315 N N . GLY A 1 176 ? -8.357 11.747 -8.692 1.00 90.56 176 GLY A N 1
ATOM 1316 C CA . GLY A 1 176 ? -7.794 10.537 -9.285 1.00 90.56 176 GLY A CA 1
ATOM 1317 C C . GLY A 1 176 ? -6.451 10.127 -8.685 1.00 90.56 176 GLY A C 1
ATOM 1318 O O . GLY A 1 176 ? -5.940 10.700 -7.724 1.00 90.56 176 GLY A O 1
ATOM 1319 N N . LEU A 1 177 ? -5.847 9.122 -9.308 1.00 93.62 177 LEU A N 1
ATOM 1320 C CA . LEU A 1 177 ? -4.513 8.646 -8.980 1.00 93.62 177 LEU A CA 1
ATOM 1321 C C . LEU A 1 177 ? -3.464 9.581 -9.583 1.00 93.62 177 LEU A C 1
ATOM 1323 O O . LEU A 1 177 ? -3.405 9.739 -10.803 1.00 93.62 177 LEU A O 1
ATOM 1327 N N . LYS A 1 178 ? -2.601 10.148 -8.745 1.00 93.25 178 LYS A N 1
ATOM 1328 C CA . LYS A 1 178 ? -1.409 10.904 -9.139 1.00 93.25 178 LYS A CA 1
ATOM 1329 C C . LYS A 1 178 ? -0.166 10.055 -8.906 1.00 93.25 178 LYS A C 1
ATOM 1331 O O . LYS A 1 178 ? -0.105 9.322 -7.922 1.00 93.25 178 LYS A O 1
ATOM 1336 N N . PHE A 1 179 ? 0.845 10.178 -9.765 1.00 91.50 179 PHE A N 1
ATOM 1337 C CA . PHE A 1 179 ? 2.145 9.568 -9.495 1.00 91.50 179 PHE A CA 1
ATOM 1338 C C . PHE A 1 179 ? 3.322 10.521 -9.703 1.00 91.50 179 PHE A C 1
ATOM 1340 O O . PHE A 1 179 ? 3.471 11.164 -10.738 1.00 91.50 179 PHE A O 1
ATOM 1347 N N . ASP A 1 180 ? 4.202 10.595 -8.708 1.00 92.31 180 ASP A N 1
ATOM 1348 C CA . ASP A 1 180 ? 5.330 11.525 -8.662 1.00 92.31 180 ASP A CA 1
ATOM 1349 C C . ASP A 1 180 ? 6.599 10.872 -8.111 1.00 92.31 180 ASP A C 1
ATOM 1351 O O . ASP A 1 180 ? 6.634 9.693 -7.749 1.00 92.31 180 ASP A O 1
ATOM 1355 N N . LYS A 1 181 ? 7.701 11.621 -8.169 1.00 89.56 181 LYS A N 1
ATOM 1356 C CA . LYS A 1 181 ? 8.926 11.254 -7.460 1.00 89.56 181 LYS A CA 1
ATOM 1357 C C . LYS A 1 181 ? 8.761 11.710 -6.009 1.00 89.56 181 LYS A C 1
ATOM 1359 O O . LYS A 1 181 ? 8.358 12.857 -5.814 1.00 89.56 181 LYS A O 1
ATOM 1364 N N . PRO A 1 182 ? 9.098 10.878 -5.013 1.00 84.19 182 PRO A N 1
ATOM 1365 C CA . PRO A 1 182 ? 9.058 11.320 -3.629 1.00 84.19 182 PRO A CA 1
ATOM 1366 C C . PRO A 1 182 ? 10.018 12.498 -3.401 1.00 84.19 182 PRO A C 1
ATOM 1368 O O . PRO A 1 182 ? 11.114 12.526 -3.964 1.00 84.19 182 PRO A O 1
ATOM 1371 N N . GLU A 1 183 ? 9.588 13.481 -2.603 1.00 71.81 183 GLU A N 1
ATOM 1372 C CA . GLU A 1 183 ? 10.363 14.701 -2.315 1.00 71.81 183 GLU A CA 1
ATOM 1373 C C . GLU A 1 183 ? 11.642 14.386 -1.537 1.00 71.81 183 GLU A C 1
ATOM 1375 O O . GLU A 1 183 ? 12.728 14.855 -1.883 1.00 71.81 183 GLU A O 1
ATOM 1380 N N . SER A 1 184 ? 11.526 13.526 -0.526 1.00 67.50 184 SER A N 1
ATOM 1381 C CA . SER A 1 184 ? 12.654 12.894 0.140 1.00 67.50 184 SER A CA 1
ATOM 1382 C C . SER A 1 184 ? 12.924 11.546 -0.519 1.00 67.50 184 SER A C 1
ATOM 1384 O O . SER A 1 184 ? 12.082 10.648 -0.562 1.00 67.50 184 SER A O 1
ATOM 1386 N N . PHE A 1 185 ? 14.128 11.404 -1.070 1.00 60.09 185 PHE A N 1
ATOM 1387 C CA . PHE A 1 185 ? 14.608 10.097 -1.488 1.00 60.09 185 PHE A CA 1
ATOM 1388 C C . PHE A 1 185 ? 14.664 9.207 -0.244 1.00 60.09 185 PHE A C 1
ATOM 1390 O O . PHE A 1 185 ? 15.239 9.611 0.767 1.00 60.09 185 PHE A O 1
ATOM 1397 N N . LEU A 1 186 ? 14.089 8.004 -0.321 1.00 61.25 186 LEU A N 1
ATOM 1398 C CA . LEU A 1 186 ? 14.352 6.947 0.648 1.00 61.25 186 LEU A CA 1
ATOM 1399 C C . LEU A 1 186 ? 15.838 6.578 0.503 1.00 61.25 186 LEU A C 1
ATOM 1401 O O . LEU A 1 186 ? 16.195 5.641 -0.206 1.00 61.25 186 LEU A O 1
ATOM 1405 N N . GLU A 1 187 ? 16.730 7.344 1.142 1.00 58.81 187 GLU A N 1
ATOM 1406 C CA . GLU A 1 187 ? 18.166 7.030 1.233 1.00 58.81 187 GLU A CA 1
ATOM 1407 C C . GLU A 1 187 ? 18.401 5.653 1.867 1.00 58.81 187 GLU A C 1
ATOM 1409 O O . GLU A 1 187 ? 19.484 5.082 1.741 1.00 58.81 187 GLU A O 1
ATOM 1414 N N . PHE A 1 188 ? 17.355 5.098 2.477 1.00 60.88 188 PHE A N 1
ATOM 1415 C CA . PHE A 1 188 ? 17.354 3.875 3.240 1.00 60.88 188 PHE A CA 1
ATOM 1416 C C . PHE A 1 188 ? 16.360 2.853 2.676 1.00 60.88 188 PHE A C 1
ATOM 1418 O O . PHE A 1 188 ? 15.421 2.447 3.349 1.00 60.88 188 PHE A O 1
ATOM 1425 N N . ILE A 1 189 ? 16.556 2.419 1.430 1.00 67.44 189 ILE A N 1
ATOM 1426 C CA . ILE A 1 189 ? 16.005 1.129 0.990 1.00 67.44 189 ILE A CA 1
ATOM 1427 C C . ILE A 1 189 ? 17.119 0.089 1.138 1.00 67.44 189 ILE A C 1
ATOM 1429 O O . ILE A 1 189 ? 18.069 0.109 0.345 1.00 67.44 189 ILE A O 1
ATOM 1433 N N . PRO A 1 190 ? 17.068 -0.777 2.172 1.00 64.50 190 PRO A N 1
ATOM 1434 C CA . PRO A 1 190 ? 18.051 -1.833 2.359 1.00 64.50 190 PRO A CA 1
ATOM 1435 C C . PRO A 1 190 ? 18.122 -2.730 1.124 1.00 64.50 190 PRO A C 1
ATOM 1437 O O . PRO A 1 190 ? 17.098 -3.119 0.568 1.00 64.50 190 PRO A O 1
ATOM 1440 N N . LYS A 1 191 ? 19.343 -3.079 0.707 1.00 62.88 191 LYS A N 1
ATOM 1441 C CA . LYS A 1 191 ? 19.587 -3.911 -0.485 1.00 62.88 191 LYS A CA 1
ATOM 1442 C C . LYS A 1 191 ? 18.982 -5.312 -0.378 1.00 62.88 191 LYS A C 1
ATOM 1444 O O . LYS A 1 191 ? 18.691 -5.915 -1.405 1.00 62.88 191 LYS A O 1
ATOM 1449 N N . ASP A 1 192 ? 18.786 -5.782 0.851 1.00 62.59 192 ASP A N 1
ATOM 1450 C CA . ASP A 1 192 ? 18.453 -7.171 1.157 1.00 62.59 192 ASP A CA 1
ATOM 1451 C C . ASP A 1 192 ? 17.034 -7.336 1.707 1.00 62.59 192 ASP A C 1
ATOM 1453 O O . ASP A 1 192 ? 16.694 -8.407 2.204 1.00 62.59 192 ASP A O 1
ATOM 1457 N N . HIS A 1 193 ? 16.189 -6.301 1.643 1.00 63.78 193 HIS A N 1
ATOM 1458 C CA . HIS A 1 193 ? 14.812 -6.458 2.095 1.00 63.78 193 HIS A CA 1
ATOM 1459 C C . HIS A 1 193 ? 13.999 -7.191 1.021 1.00 63.78 193 HIS A C 1
ATOM 1461 O O . HIS A 1 193 ? 13.821 -6.652 -0.079 1.00 63.78 193 HIS A O 1
ATOM 1467 N N . PRO A 1 194 ? 13.521 -8.421 1.299 1.00 61.53 194 PRO A N 1
ATOM 1468 C CA . PRO A 1 194 ? 12.724 -9.159 0.340 1.00 61.53 194 PRO A CA 1
ATOM 1469 C C . PRO A 1 194 ? 11.449 -8.374 0.063 1.00 61.53 194 PRO A C 1
ATOM 1471 O O . PRO A 1 194 ? 10.711 -7.997 0.970 1.00 61.53 194 PRO A O 1
ATOM 1474 N N . MET A 1 195 ? 11.216 -8.110 -1.215 1.00 65.62 195 MET A N 1
ATOM 1475 C CA . MET A 1 195 ? 10.040 -7.377 -1.645 1.00 65.62 195 MET A CA 1
ATOM 1476 C C . MET A 1 195 ? 8.800 -8.235 -1.434 1.00 65.62 195 MET A C 1
ATOM 1478 O O . MET A 1 195 ? 8.804 -9.407 -1.834 1.00 65.62 195 MET A O 1
ATOM 1482 N N . PRO A 1 196 ? 7.754 -7.681 -0.813 1.00 66.69 196 PRO A N 1
ATOM 1483 C CA . PRO A 1 196 ? 6.633 -8.492 -0.406 1.00 66.69 196 PRO A CA 1
ATOM 1484 C C . PRO A 1 196 ? 5.852 -9.042 -1.598 1.00 66.69 196 PRO A C 1
ATOM 1486 O O . PRO A 1 196 ? 5.572 -8.351 -2.580 1.00 66.69 196 PRO A O 1
ATOM 1489 N N . LYS A 1 197 ? 5.513 -10.331 -1.514 1.00 62.62 197 LYS A N 1
ATOM 1490 C CA . LYS A 1 197 ? 4.487 -10.949 -2.368 1.00 62.62 197 LYS A CA 1
ATOM 1491 C C . LYS A 1 197 ? 3.098 -10.514 -1.890 1.00 62.62 197 LYS A C 1
ATOM 1493 O O . LYS A 1 197 ? 2.986 -9.942 -0.814 1.00 62.62 197 LYS A O 1
ATOM 1498 N N . ALA A 1 198 ? 2.085 -10.737 -2.734 1.00 56.97 198 ALA A N 1
ATOM 1499 C CA . ALA A 1 198 ? 0.728 -10.212 -2.568 1.00 56.97 198 ALA A CA 1
ATOM 1500 C C . ALA A 1 198 ? 0.265 -10.254 -1.096 1.00 56.97 198 ALA A C 1
ATOM 1502 O O . ALA A 1 198 ? 0.309 -11.331 -0.496 1.00 56.97 198 ALA A O 1
ATOM 1503 N N . PRO A 1 199 ? -0.094 -9.095 -0.522 1.00 71.81 199 PRO A N 1
ATOM 1504 C CA . PRO A 1 199 ? -0.381 -8.986 0.896 1.00 71.81 199 PRO A CA 1
ATOM 1505 C C . PRO A 1 199 ? -1.703 -9.663 1.235 1.00 71.81 199 PRO A C 1
ATOM 1507 O O . PRO A 1 199 ? -2.551 -9.882 0.365 1.00 71.81 199 PRO A O 1
ATOM 1510 N N . CYS A 1 200 ? -1.880 -9.946 2.517 1.00 81.94 200 CYS A N 1
ATOM 1511 C CA . CYS A 1 200 ? -3.197 -10.240 3.044 1.00 81.94 200 CYS A CA 1
ATOM 1512 C C . CYS A 1 200 ? -4.127 -9.011 2.904 1.00 81.94 200 CYS A C 1
ATOM 1514 O O . CYS A 1 200 ? -3.651 -7.877 2.774 1.00 81.94 200 CYS A O 1
ATOM 1516 N N . ASP A 1 201 ? -5.442 -9.232 2.833 1.00 87.19 201 ASP A N 1
ATOM 1517 C CA . ASP A 1 201 ? -6.400 -8.164 2.540 1.00 87.19 201 ASP A CA 1
ATOM 1518 C C . ASP A 1 201 ? -6.516 -7.204 3.733 1.00 87.19 201 ASP A C 1
ATOM 1520 O O . ASP A 1 201 ? -6.928 -7.585 4.828 1.00 87.19 201 ASP A O 1
ATOM 1524 N N . VAL A 1 202 ? -6.162 -5.936 3.520 1.00 88.06 202 VAL A N 1
ATOM 1525 C CA . VAL A 1 202 ? -6.279 -4.890 4.546 1.00 88.06 202 VAL A CA 1
ATOM 1526 C C . VAL A 1 202 ? -7.726 -4.734 5.019 1.00 88.06 202 VAL A C 1
ATOM 1528 O O . VAL A 1 202 ? -7.947 -4.421 6.189 1.00 88.06 202 VAL A O 1
ATOM 1531 N N . GLY A 1 203 ? -8.712 -4.993 4.155 1.00 87.69 203 GLY A N 1
ATOM 1532 C CA . GLY A 1 203 ? -10.113 -5.001 4.560 1.00 87.69 203 GLY A CA 1
ATOM 1533 C C . GLY A 1 203 ? -10.393 -6.052 5.638 1.00 87.69 203 GLY A C 1
ATOM 1534 O O . GLY A 1 203 ? -11.088 -5.765 6.611 1.00 87.69 203 GLY A O 1
ATOM 1535 N N . ASP A 1 204 ? -9.785 -7.234 5.532 1.00 87.62 204 ASP A N 1
ATOM 1536 C CA . ASP A 1 204 ? -9.948 -8.307 6.517 1.00 87.62 204 ASP A CA 1
ATOM 1537 C C . ASP A 1 204 ? -9.281 -7.975 7.858 1.00 87.62 204 ASP A C 1
ATOM 1539 O O . ASP A 1 204 ? -9.838 -8.301 8.910 1.00 87.62 204 ASP A O 1
ATOM 1543 N N . LEU A 1 205 ? -8.147 -7.260 7.841 1.00 89.44 205 LEU A N 1
ATOM 1544 C CA . LEU A 1 205 ? -7.495 -6.767 9.063 1.00 89.44 205 LEU A CA 1
ATOM 1545 C C . LEU A 1 205 ? -8.434 -5.879 9.880 1.00 89.44 205 LEU A C 1
ATOM 1547 O O . LEU A 1 205 ? -8.547 -6.035 11.096 1.00 89.44 205 LEU A O 1
ATOM 1551 N N . VAL A 1 206 ? -9.103 -4.938 9.210 1.00 90.25 206 VAL A N 1
ATOM 1552 C CA . VAL A 1 206 ? -9.923 -3.927 9.886 1.00 90.25 206 VAL A CA 1
ATOM 1553 C C . VAL A 1 206 ? -11.287 -4.475 10.289 1.00 90.25 206 VAL A C 1
ATOM 1555 O O . VAL A 1 206 ? -11.763 -4.142 11.369 1.00 90.25 206 VAL A O 1
ATOM 1558 N N . ARG A 1 207 ? -11.883 -5.391 9.516 1.00 88.06 207 ARG A N 1
ATOM 1559 C CA . ARG A 1 207 ? -13.143 -6.064 9.899 1.00 88.06 207 ARG A CA 1
ATOM 1560 C C . ARG A 1 207 ? -13.022 -6.878 11.190 1.00 88.06 207 ARG A C 1
ATOM 1562 O O . ARG A 1 207 ? -14.019 -7.102 11.873 1.00 88.06 207 ARG A O 1
ATOM 1569 N N . GLY A 1 208 ? -11.814 -7.335 11.526 1.00 85.06 208 GLY A N 1
ATOM 1570 C CA . GLY A 1 208 ? -11.526 -7.985 12.806 1.00 85.06 208 GLY A CA 1
ATOM 1571 C C . GLY A 1 208 ? -11.494 -7.020 13.999 1.00 85.06 208 GLY A C 1
ATOM 1572 O O . GLY A 1 208 ? -11.594 -7.460 15.148 1.00 85.06 208 GLY A O 1
ATOM 1573 N N . LEU A 1 209 ? -11.372 -5.713 13.748 1.00 86.62 209 LEU A N 1
ATOM 1574 C CA . LEU A 1 209 ? -11.362 -4.683 14.778 1.00 86.62 209 LEU A CA 1
ATOM 1575 C C . LEU A 1 209 ? -12.789 -4.297 15.167 1.00 86.62 209 LEU A C 1
ATOM 1577 O O . LEU A 1 209 ? -13.672 -4.110 14.334 1.00 86.62 209 LEU A O 1
ATOM 1581 N N . LYS A 1 210 ? -13.007 -4.123 16.468 1.00 84.94 210 LYS A N 1
ATOM 1582 C CA . LYS A 1 210 ? -14.260 -3.587 17.006 1.00 84.94 210 LYS A CA 1
ATOM 1583 C C . LYS A 1 210 ? -14.199 -2.061 17.006 1.00 84.94 210 LYS A C 1
ATOM 1585 O O . LYS A 1 210 ? -14.002 -1.468 18.059 1.00 84.94 210 LYS A O 1
ATOM 1590 N N . LEU A 1 211 ? -14.293 -1.457 15.825 1.00 87.06 211 LEU A N 1
ATOM 1591 C CA . LEU A 1 211 ? -14.401 -0.002 15.691 1.00 87.06 211 LEU A CA 1
ATOM 1592 C C . LEU A 1 211 ? -15.825 0.447 16.044 1.00 87.06 211 LEU A C 1
ATOM 1594 O O . LEU A 1 211 ? -16.794 -0.226 15.679 1.00 87.06 211 LEU A O 1
ATOM 1598 N N . GLU A 1 212 ? -15.960 1.567 16.750 1.00 83.94 212 GLU A N 1
ATOM 1599 C CA . GLU A 1 212 ? -17.259 2.109 17.156 1.00 83.94 212 GLU A CA 1
ATOM 1600 C C . GLU A 1 212 ? -17.680 3.297 16.276 1.00 83.94 212 GLU A C 1
ATOM 1602 O O . GLU A 1 212 ? -16.903 4.199 15.975 1.00 83.94 212 GLU A O 1
ATOM 1607 N N . GLY A 1 213 ? -18.952 3.332 15.872 1.00 85.75 213 GLY A N 1
ATOM 1608 C CA . GLY A 1 213 ? -19.529 4.477 15.162 1.00 85.75 213 GLY A CA 1
ATOM 1609 C C . GLY A 1 213 ? -18.809 4.822 13.853 1.00 85.75 213 GLY A C 1
ATOM 1610 O O . GLY A 1 213 ? -18.788 4.021 12.923 1.00 85.75 213 GLY A O 1
ATOM 1611 N N . SER A 1 214 ? -18.278 6.044 13.772 1.00 86.12 214 SER A N 1
ATOM 1612 C CA . SER A 1 214 ? -17.555 6.575 12.608 1.00 86.12 214 SER A CA 1
ATOM 1613 C C . SER A 1 214 ? -16.033 6.512 12.769 1.00 86.12 214 SER A C 1
ATOM 1615 O O . SER A 1 214 ? -15.316 7.259 12.102 1.00 86.12 214 SER A O 1
ATOM 1617 N N . GLU A 1 215 ? -15.532 5.692 13.695 1.00 90.50 215 GLU A N 1
ATOM 1618 C CA . GLU A 1 215 ? -14.097 5.502 13.858 1.00 90.50 215 GLU A CA 1
ATOM 1619 C C . GLU A 1 215 ? -13.467 4.940 12.584 1.00 90.50 215 GLU A C 1
ATOM 1621 O O . GLU A 1 215 ? -14.011 4.069 11.901 1.00 90.50 215 GLU A O 1
ATOM 1626 N N . THR A 1 216 ? -12.276 5.444 12.289 1.00 94.62 216 THR A N 1
ATOM 1627 C CA . THR A 1 216 ? -11.445 4.951 11.201 1.00 94.62 216 THR A CA 1
ATOM 1628 C C . THR A 1 216 ? -10.055 4.640 11.720 1.00 94.62 216 THR A C 1
ATOM 1630 O O . THR A 1 216 ? -9.629 5.118 12.777 1.00 94.62 216 THR A O 1
ATOM 1633 N N . VAL A 1 217 ? -9.344 3.809 10.968 1.00 95.81 217 VAL A N 1
ATOM 1634 C CA . VAL A 1 217 ? -7.957 3.466 11.251 1.00 95.81 217 VAL A CA 1
ATOM 1635 C C . VAL A 1 217 ? -7.059 3.853 10.090 1.00 95.81 217 VAL A C 1
ATOM 1637 O O . VAL A 1 217 ? -7.446 3.906 8.920 1.00 95.81 217 VAL A O 1
ATOM 1640 N N . ARG A 1 218 ? -5.808 4.097 10.436 1.00 95.69 218 ARG A N 1
ATOM 1641 C CA . ARG A 1 218 ? -4.683 4.133 9.530 1.00 95.69 218 ARG A CA 1
ATOM 1642 C C . ARG A 1 218 ? -4.061 2.745 9.477 1.00 95.69 218 ARG A C 1
ATOM 1644 O O . ARG A 1 218 ? -3.696 2.187 10.511 1.00 95.69 218 ARG A O 1
ATOM 1651 N N . VAL A 1 219 ? -3.898 2.221 8.269 1.00 95.31 219 VAL A N 1
ATOM 1652 C CA . VAL A 1 219 ? -3.191 0.966 8.015 1.00 95.31 219 VAL A CA 1
ATOM 1653 C C . VAL A 1 219 ? -1.938 1.269 7.213 1.00 95.31 219 VAL A C 1
ATOM 1655 O O . VAL A 1 219 ? -2.010 1.803 6.106 1.00 95.31 219 VAL A O 1
ATOM 1658 N N . THR A 1 220 ? -0.776 0.951 7.770 1.00 94.62 220 THR A N 1
ATOM 1659 C CA . THR A 1 220 ? 0.514 1.216 7.133 1.00 94.62 220 THR A CA 1
ATOM 1660 C C . THR A 1 220 ? 1.360 -0.036 7.059 1.00 94.62 220 THR A C 1
ATOM 1662 O O . THR A 1 220 ? 1.487 -0.763 8.039 1.00 94.62 220 THR A O 1
ATOM 1665 N N . PHE A 1 221 ? 2.009 -0.240 5.925 1.00 92.31 221 PHE A N 1
ATOM 1666 C CA . PHE A 1 221 ? 3.167 -1.100 5.798 1.00 92.31 221 PHE A CA 1
ATOM 1667 C C . PHE A 1 221 ? 4.372 -0.228 5.486 1.00 92.31 221 PHE A C 1
ATOM 1669 O O . PHE A 1 221 ? 4.484 0.306 4.385 1.00 92.31 221 PHE A O 1
ATOM 1676 N N . ASP A 1 222 ? 5.283 -0.122 6.444 1.00 88.00 222 ASP A N 1
ATOM 1677 C CA . ASP A 1 222 ? 6.595 0.474 6.241 1.00 88.00 222 ASP A CA 1
ATOM 1678 C C . ASP A 1 222 ? 7.644 -0.548 6.703 1.00 88.00 222 ASP A C 1
ATOM 1680 O O . ASP A 1 222 ? 7.695 -0.869 7.895 1.00 88.00 222 ASP A O 1
ATOM 1684 N N . PRO A 1 223 ? 8.493 -1.071 5.797 1.00 81.19 223 PRO A N 1
ATOM 1685 C CA . PRO A 1 223 ? 9.562 -2.002 6.159 1.00 81.19 223 PRO A CA 1
ATOM 1686 C C . PRO A 1 223 ? 10.490 -1.476 7.266 1.00 81.19 223 PRO A C 1
ATOM 1688 O O . PRO A 1 223 ? 11.161 -2.255 7.941 1.00 81.19 223 PRO A O 1
ATOM 1691 N N . LEU A 1 224 ? 10.551 -0.155 7.456 1.00 81.62 224 LEU A N 1
ATOM 1692 C CA . LEU A 1 224 ? 11.369 0.489 8.475 1.00 81.62 224 LEU A CA 1
ATOM 1693 C C . LEU A 1 224 ? 10.622 0.704 9.806 1.00 81.62 224 LEU A C 1
ATOM 1695 O O . LEU A 1 224 ? 11.295 0.859 10.826 1.00 81.62 224 LEU A O 1
ATOM 1699 N N . ASP A 1 225 ? 9.287 0.648 9.834 1.00 79.81 225 ASP A N 1
ATOM 1700 C CA . ASP A 1 225 ? 8.437 0.890 11.019 1.00 79.81 225 ASP A CA 1
ATOM 1701 C C . ASP A 1 225 ? 7.649 -0.363 11.451 1.00 79.81 225 ASP A C 1
ATOM 1703 O O . ASP A 1 225 ? 6.460 -0.317 11.751 1.00 79.81 225 ASP A O 1
ATOM 1707 N N . ALA A 1 226 ? 8.302 -1.527 11.481 1.00 71.62 226 ALA A N 1
ATOM 1708 C CA . ALA A 1 226 ? 7.649 -2.774 11.890 1.00 71.62 226 ALA A CA 1
ATOM 1709 C C . ALA A 1 226 ? 7.485 -2.929 13.423 1.00 71.62 226 ALA A C 1
ATOM 1711 O O . ALA A 1 226 ? 6.851 -3.873 13.872 1.00 71.62 226 ALA A O 1
ATOM 1712 N N . GLY A 1 227 ? 8.027 -2.021 14.244 1.00 72.81 227 GLY A N 1
ATOM 1713 C CA . GLY A 1 227 ? 8.077 -2.164 15.707 1.00 72.81 227 GLY A CA 1
ATOM 1714 C C . GLY A 1 227 ? 9.184 -3.116 16.198 1.00 72.81 227 GLY A C 1
ATOM 1715 O O . GLY A 1 227 ? 9.635 -4.006 15.478 1.00 72.81 227 GLY A O 1
ATOM 1716 N N . ASP A 1 228 ? 9.658 -2.924 17.434 1.00 75.25 228 ASP A N 1
ATOM 1717 C CA . ASP A 1 228 ? 10.874 -3.587 17.946 1.00 75.25 228 ASP A CA 1
ATOM 1718 C C . ASP A 1 228 ? 10.833 -5.123 17.892 1.00 75.25 228 ASP A C 1
ATOM 1720 O O . ASP A 1 228 ? 11.798 -5.751 17.452 1.00 75.25 228 ASP A O 1
ATOM 1724 N N . LYS A 1 229 ? 9.716 -5.739 18.304 1.00 70.56 229 LYS A N 1
ATOM 1725 C CA . LYS A 1 229 ? 9.576 -7.205 18.329 1.00 70.56 229 LYS A CA 1
ATOM 1726 C C . LYS A 1 229 ? 9.509 -7.804 16.929 1.00 70.56 229 LYS A C 1
ATOM 1728 O O . LYS A 1 229 ? 10.203 -8.772 16.641 1.00 70.56 229 LYS A O 1
ATOM 1733 N N . VAL A 1 230 ? 8.723 -7.205 16.040 1.00 74.81 230 VAL A N 1
ATOM 1734 C CA . VAL A 1 230 ? 8.584 -7.682 14.658 1.00 74.81 230 VAL A CA 1
ATOM 1735 C C . VAL A 1 230 ? 9.922 -7.581 13.920 1.00 74.81 230 VAL A C 1
ATOM 1737 O O . VAL A 1 230 ? 10.301 -8.503 13.196 1.00 74.81 230 VAL A O 1
ATOM 1740 N N . ARG A 1 231 ? 10.679 -6.501 14.162 1.00 76.69 231 ARG A N 1
ATOM 1741 C CA . ARG A 1 231 ? 12.043 -6.340 13.639 1.00 76.69 231 ARG A CA 1
ATOM 1742 C C . ARG A 1 231 ? 12.991 -7.415 14.163 1.00 76.69 231 ARG A C 1
ATOM 1744 O O . ARG A 1 231 ? 13.805 -7.903 13.384 1.00 76.69 231 ARG A O 1
ATOM 1751 N N . ALA A 1 232 ? 12.890 -7.787 15.441 1.00 75.06 232 ALA A N 1
ATOM 1752 C CA . ALA A 1 232 ? 13.714 -8.845 16.027 1.00 75.06 232 ALA A CA 1
ATOM 1753 C C . ALA A 1 232 ? 13.463 -10.211 15.365 1.00 75.06 232 ALA A C 1
ATOM 1755 O O . ALA A 1 232 ? 14.414 -10.947 15.111 1.00 75.06 232 ALA A O 1
ATOM 1756 N N . ASP A 1 233 ? 12.211 -10.504 15.008 1.00 78.12 233 ASP A N 1
ATOM 1757 C CA . ASP A 1 233 ? 11.830 -11.744 14.319 1.00 78.12 233 ASP A CA 1
ATOM 1758 C C . ASP A 1 233 ? 12.075 -11.699 12.798 1.00 78.12 233 ASP A C 1
ATOM 1760 O O . ASP A 1 233 ? 11.874 -12.696 12.103 1.00 78.12 233 ASP A O 1
ATOM 1764 N N . GLY A 1 234 ? 12.466 -10.541 12.252 1.00 80.12 234 GLY A N 1
ATOM 1765 C CA . GLY A 1 234 ? 12.643 -10.333 10.812 1.00 80.12 234 GLY A CA 1
ATOM 1766 C C . GLY A 1 234 ? 11.342 -10.405 10.004 1.00 80.12 234 GLY A C 1
ATOM 1767 O O . GLY A 1 234 ? 11.386 -10.565 8.781 1.00 80.12 234 GLY A O 1
ATOM 1768 N N . ARG A 1 235 ? 10.185 -10.303 10.667 1.00 81.31 235 ARG A N 1
ATOM 1769 C CA . ARG A 1 235 ? 8.876 -10.342 10.011 1.00 81.31 235 ARG A CA 1
ATOM 1770 C C . ARG A 1 235 ? 8.529 -8.983 9.413 1.00 81.31 235 ARG A C 1
ATOM 1772 O O . ARG A 1 235 ? 9.046 -7.942 9.803 1.00 81.31 235 ARG A O 1
ATOM 1779 N N . SER A 1 236 ? 7.670 -9.010 8.407 1.00 86.94 236 SER A N 1
ATOM 1780 C CA . SER A 1 236 ? 7.084 -7.820 7.794 1.00 86.94 236 SER A CA 1
ATOM 1781 C C . SER A 1 236 ? 5.655 -7.704 8.299 1.00 86.94 236 SER A C 1
ATOM 1783 O O . SER A 1 236 ? 4.953 -8.713 8.316 1.00 86.94 236 SER A O 1
ATOM 1785 N N . ALA A 1 237 ? 5.231 -6.514 8.719 1.00 91.19 237 ALA A N 1
ATOM 1786 C CA . ALA A 1 237 ? 3.934 -6.349 9.362 1.00 91.19 237 ALA A CA 1
ATOM 1787 C C . ALA A 1 237 ? 3.169 -5.127 8.866 1.00 91.19 237 ALA A C 1
ATOM 1789 O O . ALA A 1 237 ? 3.747 -4.065 8.639 1.00 91.19 237 ALA A O 1
ATOM 1790 N N . TRP A 1 238 ? 1.855 -5.288 8.761 1.00 93.31 238 TRP A N 1
ATOM 1791 C CA . TRP A 1 238 ? 0.913 -4.183 8.762 1.00 93.31 238 TRP A CA 1
ATOM 1792 C C . TRP A 1 238 ? 0.818 -3.614 10.168 1.00 93.31 238 TRP A C 1
ATOM 1794 O O . TRP A 1 238 ? 0.625 -4.358 11.125 1.00 93.31 238 TRP A O 1
ATOM 1804 N N . ARG A 1 239 ? 0.892 -2.296 10.293 1.00 94.50 239 ARG A N 1
ATOM 1805 C CA . ARG A 1 239 ? 0.541 -1.577 11.510 1.00 94.50 239 ARG A CA 1
ATOM 1806 C C . ARG A 1 239 ? -0.830 -0.948 11.327 1.00 94.50 239 ARG A C 1
ATOM 1808 O O . ARG A 1 239 ? -1.050 -0.230 10.353 1.00 94.50 239 ARG A O 1
ATOM 1815 N N . VAL A 1 240 ? -1.734 -1.216 12.257 1.00 95.00 240 VAL A N 1
ATOM 1816 C CA . VAL A 1 240 ? -3.084 -0.660 12.291 1.00 95.00 240 VAL A CA 1
ATOM 1817 C C . VAL A 1 240 ? -3.219 0.198 13.535 1.00 95.00 240 VAL A C 1
ATOM 1819 O O . VAL A 1 240 ? -3.000 -0.282 14.645 1.00 95.00 240 VAL A O 1
ATOM 1822 N N . MET A 1 241 ? -3.568 1.465 13.352 1.00 94.88 241 MET A N 1
ATOM 1823 C CA . MET A 1 241 ? -3.715 2.424 14.444 1.00 94.88 241 MET A CA 1
ATOM 1824 C C . MET A 1 241 ? -4.872 3.379 14.192 1.00 94.88 241 MET A C 1
ATOM 1826 O O . MET A 1 241 ? -5.190 3.652 13.042 1.00 94.88 241 MET A O 1
ATOM 1830 N N . ASN A 1 242 ? -5.459 3.946 15.236 1.00 92.94 242 ASN A N 1
ATOM 1831 C CA . ASN A 1 242 ? -6.363 5.089 15.103 1.00 92.94 242 ASN A CA 1
ATOM 1832 C C . ASN A 1 242 ? -5.728 6.369 15.665 1.00 92.94 242 ASN A C 1
ATOM 1834 O O . ASN A 1 242 ? -4.689 6.335 16.328 1.00 92.94 242 ASN A O 1
ATOM 1838 N N . ASP A 1 243 ? -6.369 7.510 15.417 1.00 86.19 243 ASP A N 1
ATOM 1839 C CA . ASP A 1 243 ? -5.847 8.819 15.831 1.00 86.19 243 ASP A CA 1
ATOM 1840 C C . ASP A 1 243 ? -5.808 8.997 17.355 1.00 86.19 243 ASP A C 1
ATOM 1842 O O . ASP A 1 243 ? -4.918 9.665 17.886 1.00 86.19 243 ASP A O 1
ATOM 1846 N N . SER A 1 244 ? -6.732 8.357 18.078 1.00 84.12 244 SER A N 1
ATOM 1847 C CA . SER A 1 244 ? -6.748 8.360 19.546 1.00 84.12 244 SER A CA 1
ATOM 1848 C C . SER A 1 244 ? -5.668 7.464 20.162 1.00 84.12 244 SER A C 1
ATOM 1850 O O . SER A 1 244 ? -5.467 7.501 21.379 1.00 84.12 244 SER A O 1
ATOM 1852 N N . GLN A 1 245 ? -4.963 6.668 19.344 1.00 82.00 245 GLN A N 1
ATOM 1853 C CA . GLN A 1 245 ? -4.018 5.630 19.769 1.00 82.00 245 GLN A CA 1
ATOM 1854 C C . GLN A 1 245 ? -4.629 4.637 20.767 1.00 82.00 245 GLN A C 1
ATOM 1856 O O . GLN A 1 245 ? -3.903 4.006 21.543 1.00 82.00 245 GLN A O 1
ATOM 1861 N N . SER A 1 246 ? -5.961 4.515 20.794 1.00 85.25 246 SER A N 1
ATOM 1862 C CA . SER A 1 246 ? -6.602 3.438 21.537 1.00 85.25 246 SER A CA 1
ATOM 1863 C C . SER A 1 246 ? -6.344 2.110 20.836 1.00 85.25 246 SER A C 1
ATOM 1865 O O . SER A 1 246 ? -6.158 1.120 21.531 1.00 85.25 246 SER A O 1
ATOM 1867 N N . VAL A 1 247 ? -6.201 2.113 19.506 1.00 89.69 247 VAL A N 1
ATOM 1868 C CA . VAL A 1 247 ? -5.768 0.980 18.680 1.00 89.69 247 VAL A CA 1
ATOM 1869 C C . VAL A 1 247 ? -4.326 1.209 18.218 1.00 89.69 247 VAL A C 1
ATOM 1871 O O . VAL A 1 247 ? -4.025 2.240 17.617 1.00 89.69 247 VAL A O 1
ATOM 1874 N N . ASP A 1 248 ? -3.442 0.245 18.480 1.00 92.88 248 ASP A N 1
ATOM 1875 C CA . ASP A 1 248 ? -2.105 0.134 17.871 1.00 92.88 248 ASP A CA 1
ATOM 1876 C C . ASP A 1 248 ? -1.735 -1.351 17.840 1.00 92.88 248 ASP A C 1
ATOM 1878 O O . ASP A 1 248 ? -1.393 -1.943 18.864 1.00 92.88 248 ASP A O 1
ATOM 1882 N N . ALA A 1 249 ? -1.877 -1.981 16.681 1.00 92.69 249 ALA A N 1
ATOM 1883 C CA . ALA A 1 249 ? -1.670 -3.411 16.510 1.00 92.69 249 ALA A CA 1
ATOM 1884 C C . ALA A 1 249 ? -0.836 -3.697 15.262 1.00 92.69 249 ALA A C 1
ATOM 1886 O O . ALA A 1 249 ? -0.943 -3.011 14.247 1.00 92.69 249 ALA A O 1
ATOM 1887 N N . TYR A 1 250 ? -0.018 -4.739 15.341 1.00 93.31 250 TYR A N 1
ATOM 1888 C CA . TYR A 1 250 ? 0.818 -5.223 14.254 1.00 93.31 250 TYR A CA 1
ATOM 1889 C C . TYR A 1 250 ? 0.307 -6.584 13.807 1.00 93.31 250 TYR A C 1
ATOM 1891 O O . TYR A 1 250 ? 0.143 -7.483 14.631 1.00 93.31 250 TYR A O 1
ATOM 1899 N N . TYR A 1 251 ? 0.102 -6.745 12.508 1.00 92.38 251 TYR A N 1
ATOM 1900 C CA . TYR A 1 251 ? -0.362 -7.972 11.873 1.00 92.38 251 TYR A CA 1
ATOM 1901 C C . TYR A 1 251 ? 0.659 -8.442 10.853 1.00 92.38 251 TYR A C 1
ATOM 1903 O O . TYR A 1 251 ? 1.274 -7.623 10.175 1.00 92.38 251 TYR A O 1
ATOM 1911 N N . ASP A 1 252 ? 0.839 -9.749 10.716 1.00 90.62 252 ASP A N 1
ATOM 1912 C CA . ASP A 1 252 ? 1.738 -10.308 9.720 1.00 90.62 252 ASP A CA 1
ATOM 1913 C C . ASP A 1 252 ? 1.277 -9.902 8.322 1.00 90.62 252 ASP A C 1
ATOM 1915 O O . ASP A 1 252 ? 0.096 -9.999 7.982 1.00 90.62 252 ASP A O 1
ATOM 1919 N N . LEU A 1 253 ? 2.219 -9.444 7.501 1.00 88.69 253 LEU A N 1
ATOM 1920 C CA . LEU A 1 253 ? 1.925 -8.958 6.158 1.00 88.69 253 LEU A CA 1
ATOM 1921 C C . LEU A 1 253 ? 1.271 -10.030 5.266 1.00 88.69 253 LEU A C 1
ATOM 1923 O O . LEU A 1 253 ? 0.505 -9.693 4.359 1.00 88.69 253 LEU A O 1
ATOM 1927 N N . TYR A 1 254 ? 1.588 -11.308 5.500 1.00 87.06 254 TYR A N 1
ATOM 1928 C CA . TYR A 1 254 ? 1.171 -12.426 4.658 1.00 87.06 254 TYR A CA 1
ATOM 1929 C C . TYR A 1 254 ? 0.057 -13.255 5.283 1.00 87.06 254 TYR A C 1
ATOM 1931 O O . TYR A 1 254 ? -0.893 -13.600 4.581 1.00 87.06 254 TYR A O 1
ATOM 1939 N N . SER A 1 255 ? 0.171 -13.606 6.568 1.00 88.06 255 SER A N 1
ATOM 1940 C CA . SER A 1 255 ? -0.840 -14.434 7.235 1.00 88.06 255 SER A CA 1
ATOM 1941 C C . SER A 1 255 ? -2.005 -13.624 7.796 1.00 88.06 255 SER A C 1
ATOM 1943 O O . SER A 1 255 ? -3.019 -14.221 8.149 1.00 88.06 255 SER A O 1
ATOM 1945 N N . CYS A 1 256 ? -1.894 -12.288 7.866 1.00 88.94 256 CYS A N 1
ATOM 1946 C CA . CYS A 1 256 ? -2.859 -11.424 8.557 1.00 88.94 256 CYS A CA 1
ATOM 1947 C C . CYS A 1 256 ? -3.025 -11.771 10.051 1.00 88.94 256 CYS A C 1
ATOM 1949 O O . CYS A 1 256 ? -3.949 -11.297 10.709 1.00 88.94 256 CYS A O 1
ATOM 1951 N N . GLU A 1 257 ? -2.138 -12.595 10.615 1.00 90.81 257 GLU A N 1
ATOM 1952 C CA . GLU A 1 257 ? -2.191 -12.966 12.024 1.00 90.81 257 GLU A CA 1
ATOM 1953 C C . GLU A 1 257 ? -1.695 -11.814 12.893 1.00 90.81 257 GLU A C 1
ATOM 1955 O O . GLU A 1 257 ? -0.705 -11.155 12.577 1.00 90.81 257 GLU A O 1
ATOM 1960 N N . LEU A 1 258 ? -2.360 -11.593 14.023 1.00 91.44 258 LEU A N 1
ATOM 1961 C CA . LEU A 1 258 ? -1.942 -10.604 15.009 1.00 91.44 258 LEU A CA 1
ATOM 1962 C C . LEU A 1 258 ? -0.571 -10.985 15.595 1.00 91.44 258 LEU A C 1
ATOM 1964 O O . LEU A 1 258 ? -0.419 -12.038 16.215 1.00 91.44 258 LEU A O 1
ATOM 1968 N N . LEU A 1 259 ? 0.419 -10.112 15.420 1.00 90.69 259 LEU A N 1
ATOM 1969 C CA . LEU A 1 259 ? 1.783 -10.277 15.927 1.00 90.69 259 LEU A CA 1
ATOM 1970 C C . LEU A 1 259 ? 1.981 -9.600 17.278 1.00 90.69 259 LEU A C 1
ATOM 1972 O O . LEU A 1 259 ? 2.617 -10.153 18.176 1.00 90.69 259 LEU A O 1
ATOM 1976 N N . GLU A 1 260 ? 1.471 -8.380 17.404 1.00 90.69 260 GLU A N 1
ATOM 1977 C CA . GLU A 1 260 ? 1.612 -7.568 18.604 1.00 90.69 260 GLU A CA 1
ATOM 1978 C C . GLU A 1 260 ? 0.385 -6.672 18.766 1.00 90.69 260 GLU A C 1
ATOM 1980 O O . GLU A 1 260 ? 0.006 -5.967 17.838 1.00 90.69 260 GLU A O 1
ATOM 1985 N N . ASP A 1 261 ? -0.219 -6.681 19.952 1.00 91.06 261 ASP A N 1
ATOM 1986 C CA . ASP A 1 261 ? -1.336 -5.807 20.311 1.00 91.06 261 ASP A CA 1
ATOM 1987 C C . ASP A 1 261 ? -0.880 -4.830 21.399 1.00 91.06 261 ASP A C 1
ATOM 1989 O O . ASP A 1 261 ? -0.546 -5.239 22.515 1.00 91.06 261 ASP A O 1
ATOM 1993 N N . ARG A 1 262 ? -0.825 -3.540 21.059 1.00 90.00 262 ARG A N 1
ATOM 1994 C CA . ARG A 1 262 ? -0.515 -2.422 21.967 1.00 90.00 262 ARG A CA 1
ATOM 1995 C C . ARG A 1 262 ? -1.739 -1.541 22.225 1.00 90.00 262 ARG A C 1
ATOM 1997 O O . ARG A 1 262 ? -1.599 -0.453 22.786 1.00 90.00 262 ARG A O 1
ATOM 2004 N N . THR A 1 263 ? -2.923 -2.011 21.838 1.00 86.50 263 THR A N 1
ATOM 2005 C CA . THR A 1 263 ? -4.206 -1.341 22.068 1.00 86.50 263 THR A CA 1
ATOM 2006 C C . THR A 1 263 ? -4.369 -1.047 23.557 1.00 86.50 263 THR A C 1
ATOM 2008 O O . THR A 1 263 ? -4.290 -1.944 24.406 1.00 86.50 263 THR A O 1
ATOM 2011 N N . LYS A 1 264 ? -4.600 0.223 23.896 1.00 81.12 264 LYS A N 1
ATOM 2012 C CA . LYS A 1 264 ? -4.864 0.640 25.276 1.00 81.12 264 LYS A CA 1
ATOM 2013 C C . LYS A 1 264 ? -6.301 0.268 25.612 1.00 81.12 264 LYS A C 1
ATOM 2015 O O . LYS A 1 264 ? -7.232 0.950 25.193 1.00 81.12 264 LYS A O 1
ATOM 2020 N N . ARG A 1 265 ? -6.486 -0.828 26.350 1.00 70.44 265 ARG A N 1
ATOM 2021 C CA . ARG A 1 265 ? -7.803 -1.177 26.895 1.00 70.44 265 ARG A CA 1
ATOM 2022 C C . ARG A 1 265 ? -8.122 -0.252 28.081 1.00 70.44 265 ARG A C 1
ATOM 2024 O O . ARG A 1 265 ? -7.203 0.009 28.862 1.00 70.44 265 ARG A O 1
ATOM 2031 N N . PRO A 1 266 ? -9.359 0.264 28.180 1.00 59.47 266 PRO A N 1
ATOM 2032 C CA . PRO A 1 266 ? -9.807 1.045 29.330 1.00 59.47 266 PRO A CA 1
ATOM 2033 C C . PRO A 1 266 ? -9.775 0.237 30.633 1.00 59.47 266 PRO A C 1
ATOM 2035 O O . PRO A 1 266 ? -9.855 -1.014 30.568 1.00 59.47 266 PRO A O 1
#

pLDDT: mean 79.48, std 18.86, range [29.61, 96.44]